Protein AF-0000000085904210 (afdb_homodimer)

Sequence (216 aa):
MKVQESILDKFEINSEPYRQRFRSHSLRENESAKELQVRLKDLYEKWMNPRHRTKEEVGDQIILEQFLKLLNPETRMWVKQNNPTSSKQAAEMAENFMAARRSVSTPCMKVQESILDKFEINSEPYRQRFRSHSLRENESAKELQVRLKDLYEKWMNPRHRTKEEVGDQIILEQFLKLLNPETRMWVKQNNPTSSKQAAEMAENFMAARRSVSTPC

Organism: NCBI:txid630221

Nearest PDB structures (foldseek):
  3lhr-assembly1_A  TM=8.964E-01  e=3.824E-04  Homo sapiens
  2fi2-assembly1_B  TM=7.188E-01  e=1.239E-04  Homo sapiens
  4bhx-assembly1_A  TM=8.815E-01  e=1.054E-03  Homo sapiens
  2fi2-assembly1_A  TM=6.912E-01  e=5.672E-04  Homo sapiens
  4e6s-assembly1_A-2  TM=9.089E-01  e=3.852E-03  Mus musculus

Secondary structure (DSSP, 8-state):
--SHHHHHHH-----HHHHHHHS---PPTT--HHHHHHHHHHHHHHHH-GGGS-HHHHHHHHHHHHHHHHS-HHHHHHHHHT--SSHHHHHHHHHHHHHHHHHHSS--/--SHHHHHHH-----HHHHHHHS---PPTT--HHHHHHHHHHHHHHHH-GGGS-HHHHHHHHHHHHHHHHS-HHHHHHHHHT--SSHHHHHHHHHHHHHHHHHHSS--

Structure (mmCIF, N/CA/C/O backbone):
data_AF-0000000085904210-model_v1
#
loop_
_entity.id
_entity.type
_entity.pdbx_description
1 polymer 'SCAN box domain-containing protein'
#
loop_
_atom_site.group_PDB
_atom_site.id
_atom_site.type_symbol
_atom_site.label_atom_id
_atom_site.label_alt_id
_atom_site.label_comp_id
_atom_site.label_asym_id
_atom_site.label_entity_id
_atom_site.label_seq_id
_atom_site.pdbx_PDB_ins_code
_atom_site.Cartn_x
_atom_site.Cartn_y
_atom_site.Cartn_z
_atom_site.occupancy
_atom_site.B_iso_or_equiv
_atom_site.auth_seq_id
_atom_site.auth_comp_id
_atom_site.auth_asym_id
_atom_site.auth_atom_id
_atom_site.pdbx_PDB_model_num
ATOM 1 N N . MET A 1 1 ? -30.984 -6.008 -18.078 1 26.88 1 MET A N 1
ATOM 2 C CA . MET A 1 1 ? -30.297 -5.211 -17.062 1 26.88 1 MET A CA 1
ATOM 3 C C . MET A 1 1 ? -28.797 -5.496 -17.078 1 26.88 1 MET A C 1
ATOM 5 O O . MET A 1 1 ? -28.078 -5.066 -16.172 1 26.88 1 MET A O 1
ATOM 9 N N . LYS A 1 2 ? -28.359 -6.613 -17.734 1 32.22 2 LYS A N 1
ATOM 10 C CA . LYS A 1 2 ? -27.141 -7.398 -17.891 1 32.22 2 LYS A CA 1
ATOM 11 C C . LYS A 1 2 ? -26.047 -6.586 -18.578 1 32.22 2 LYS A C 1
ATOM 13 O O . LYS A 1 2 ? -24.891 -7 -18.625 1 32.22 2 LYS A O 1
ATOM 18 N N . VAL A 1 3 ? -26.391 -5.73 -19.547 1 37.97 3 VAL A N 1
ATOM 19 C CA . VAL A 1 3 ? -25.531 -5.129 -20.562 1 37.97 3 VAL A CA 1
ATOM 20 C C . VAL A 1 3 ? -24.688 -4.027 -19.938 1 37.97 3 VAL A C 1
ATOM 22 O O . VAL A 1 3 ? -23.578 -3.734 -20.422 1 37.97 3 VAL A O 1
ATOM 25 N N . GLN A 1 4 ? -25.312 -3.221 -19.062 1 36.62 4 GLN A N 1
ATOM 26 C CA . GLN A 1 4 ? -24.703 -1.988 -18.562 1 36.62 4 GLN A CA 1
ATOM 27 C C . GLN A 1 4 ? -23.438 -2.281 -17.766 1 36.62 4 GLN A C 1
ATOM 29 O O . GLN A 1 4 ? -22.75 -1.357 -17.312 1 36.62 4 GLN A O 1
ATOM 34 N N . GLU A 1 5 ? -23.375 -3.572 -17.281 1 40.28 5 GLU A N 1
ATOM 35 C CA . GLU A 1 5 ? -22.203 -3.893 -16.484 1 40.28 5 GLU A CA 1
ATOM 36 C C . GLU A 1 5 ? -20.938 -3.91 -17.344 1 40.28 5 GLU A C 1
ATOM 38 O O . GLU A 1 5 ? -19.828 -3.979 -16.828 1 40.28 5 GLU A O 1
ATOM 43 N N . SER A 1 6 ? -21.109 -4.145 -18.625 1 38.81 6 SER A N 1
ATOM 44 C CA . SER A 1 6 ? -20.031 -4.5 -19.547 1 38.81 6 SER A CA 1
ATOM 45 C C . SER A 1 6 ? -19.141 -3.301 -19.844 1 38.81 6 SER A C 1
ATOM 47 O O . SER A 1 6 ? -17.938 -3.459 -20.094 1 38.81 6 SER A O 1
ATOM 49 N N . ILE A 1 7 ? -19.812 -2.105 -20.203 1 41.03 7 ILE A N 1
ATOM 50 C CA . ILE A 1 7 ? -19.078 -0.94 -20.672 1 41.03 7 ILE A CA 1
ATOM 51 C C . ILE A 1 7 ? -18.25 -0.349 -19.531 1 41.03 7 ILE A C 1
ATOM 53 O O . ILE A 1 7 ? -17.125 0.113 -19.734 1 41.03 7 ILE A O 1
ATOM 57 N N . LEU A 1 8 ? -18.891 -0.17 -18.438 1 41.5 8 LEU A N 1
ATOM 58 C CA . LEU A 1 8 ? -18.219 0.343 -17.266 1 41.5 8 LEU A CA 1
ATOM 59 C C . LEU A 1 8 ? -17 -0.514 -16.922 1 41.5 8 LEU A C 1
ATOM 61 O O . LEU A 1 8 ? -16.156 -0.117 -16.094 1 41.5 8 LEU A O 1
ATOM 65 N N . ASP A 1 9 ? -16.984 -1.704 -17.344 1 41.75 9 ASP A N 1
ATOM 66 C CA . ASP A 1 9 ? -15.953 -2.711 -17.094 1 41.75 9 ASP A CA 1
ATOM 67 C C . ASP A 1 9 ? -14.602 -2.27 -17.641 1 41.75 9 ASP A C 1
ATOM 69 O O . ASP A 1 9 ? -13.562 -2.518 -17.031 1 41.75 9 ASP A O 1
ATOM 73 N N . LYS A 1 10 ? -14.508 -1.986 -19.047 1 43.12 10 LYS A N 1
ATOM 74 C CA . LYS A 1 10 ? -13.281 -1.813 -19.828 1 43.12 10 LYS A CA 1
ATOM 75 C C . LYS A 1 10 ? -12.742 -0.393 -19.688 1 43.12 10 LYS A C 1
ATOM 77 O O . LYS A 1 10 ? -11.695 -0.063 -20.25 1 43.12 10 LYS A O 1
ATOM 82 N N . PHE A 1 11 ? -13.625 0.618 -19.609 1 44.75 11 PHE A N 1
ATOM 83 C CA . PHE A 1 11 ? -12.93 1.889 -19.453 1 44.75 11 PHE A CA 1
ATOM 84 C C . PHE A 1 11 ? -12.039 1.865 -18.219 1 44.75 11 PHE A C 1
ATOM 86 O O . PHE A 1 11 ? -12.375 2.459 -17.188 1 44.75 11 PHE A O 1
ATOM 93 N N . GLU A 1 12 ? -11.617 0.808 -17.859 1 48.28 12 GLU A N 1
ATOM 94 C CA . GLU A 1 12 ? -10.578 0.672 -16.844 1 48.28 12 GLU A CA 1
ATOM 95 C C . GLU A 1 12 ? -9.562 1.806 -16.938 1 48.28 12 GLU A C 1
ATOM 97 O O . GLU A 1 12 ? -8.648 1.763 -17.781 1 48.28 12 GLU A O 1
ATOM 102 N N . ILE A 1 13 ? -10.086 3.059 -16.922 1 53 13 ILE A N 1
ATOM 103 C CA . ILE A 1 13 ? -9.102 4.125 -16.781 1 53 13 ILE A CA 1
ATOM 104 C C . ILE A 1 13 ? -7.816 3.562 -16.172 1 53 13 ILE A C 1
ATOM 106 O O . ILE A 1 13 ? -7.855 2.871 -15.148 1 53 13 ILE A O 1
ATOM 110 N N . ASN A 1 14 ? -6.863 3.43 -17.031 1 65.31 14 ASN A N 1
ATOM 111 C CA . ASN A 1 14 ? -5.543 2.957 -16.625 1 65.31 14 ASN A CA 1
ATOM 112 C C . ASN A 1 14 ? -5.109 3.578 -15.305 1 65.31 14 ASN A C 1
ATOM 114 O O . ASN A 1 14 ? -4.836 4.777 -15.234 1 65.31 14 ASN A O 1
ATOM 118 N N . SER A 1 15 ? -5.609 3.078 -14.281 1 85.38 15 SER A N 1
ATOM 119 C CA . SER A 1 15 ? -5.316 3.506 -12.922 1 85.38 15 SER A CA 1
ATOM 120 C C . SER A 1 15 ? -3.818 3.449 -12.633 1 85.38 15 SER A C 1
ATOM 122 O O . SER A 1 15 ? -3.348 4.027 -11.648 1 85.38 15 SER A O 1
ATOM 124 N N . GLU A 1 16 ? -3.094 2.996 -13.672 1 86.88 16 GLU A N 1
ATOM 125 C CA . GLU A 1 16 ? -1.68 2.736 -13.422 1 86.88 16 GLU A CA 1
ATOM 126 C C . GLU A 1 16 ? -0.902 4.039 -13.25 1 86.88 16 GLU A C 1
ATOM 128 O O . GLU A 1 16 ? -0.07 4.156 -12.352 1 86.88 16 GLU A O 1
ATOM 133 N N . PRO A 1 17 ? -1.18 5.035 -14.039 1 91.06 17 PRO A N 1
ATOM 134 C CA . PRO A 1 17 ? -0.46 6.293 -13.812 1 91.06 17 PRO A CA 1
ATOM 135 C C . PRO A 1 17 ? -0.735 6.895 -12.438 1 91.06 17 PRO A C 1
ATOM 137 O O . PRO A 1 17 ? 0.161 7.484 -11.828 1 91.06 17 PRO A O 1
ATOM 140 N N . TYR A 1 18 ? -1.929 6.762 -11.977 1 92.88 18 TYR A N 1
ATOM 141 C CA . TYR A 1 18 ? -2.268 7.277 -10.656 1 92.88 18 TYR A CA 1
ATOM 142 C C . TYR A 1 18 ? -1.601 6.453 -9.562 1 92.88 18 TYR A C 1
ATOM 144 O O . TYR A 1 18 ? -1.115 7 -8.57 1 92.88 18 TYR A O 1
ATOM 152 N N . ARG A 1 19 ? -1.587 5.18 -9.781 1 93.81 19 ARG A N 1
ATOM 153 C CA . ARG A 1 19 ? -0.89 4.309 -8.836 1 93.81 19 ARG A CA 1
ATOM 154 C C . ARG A 1 19 ? 0.586 4.68 -8.742 1 93.81 19 ARG A C 1
ATOM 156 O O . ARG A 1 19 ? 1.131 4.797 -7.641 1 93.81 19 ARG A O 1
ATOM 163 N N . GLN A 1 20 ? 1.21 4.875 -9.875 1 92.38 20 GLN A N 1
ATOM 164 C CA . GLN A 1 20 ? 2.627 5.223 -9.914 1 92.38 20 GLN A CA 1
ATOM 165 C C . GLN A 1 20 ? 2.887 6.551 -9.219 1 92.38 20 GLN A C 1
ATOM 167 O O . GLN A 1 20 ? 3.867 6.691 -8.484 1 92.38 20 GLN A O 1
ATOM 172 N N . ARG A 1 21 ? 2.033 7.465 -9.477 1 93.31 21 ARG A N 1
ATOM 173 C CA . ARG A 1 21 ? 2.172 8.766 -8.82 1 93.31 21 ARG A CA 1
ATOM 174 C C . ARG A 1 21 ? 1.938 8.656 -7.32 1 93.31 21 ARG A C 1
ATOM 176 O O . ARG A 1 21 ? 2.6 9.336 -6.535 1 93.31 21 ARG A O 1
ATOM 183 N N . PHE A 1 22 ? 1.034 7.844 -6.957 1 95.69 22 PHE A N 1
ATOM 184 C CA . PHE A 1 22 ? 0.735 7.633 -5.547 1 95.69 22 PHE A CA 1
ATOM 185 C C . PHE A 1 22 ? 1.928 7.016 -4.824 1 95.69 22 PHE A C 1
ATOM 187 O O . PHE A 1 22 ? 2.236 7.387 -3.691 1 95.69 22 PHE A O 1
ATOM 194 N N . ARG A 1 23 ? 2.541 6.141 -5.492 1 94.88 23 ARG A N 1
ATOM 195 C CA . ARG A 1 23 ? 3.648 5.422 -4.871 1 94.88 23 ARG A CA 1
ATOM 196 C C . ARG A 1 23 ? 4.973 6.129 -5.129 1 94.88 23 ARG A C 1
ATOM 198 O O . ARG A 1 23 ? 6.023 5.684 -4.664 1 94.88 23 ARG A O 1
ATOM 205 N N . SER A 1 24 ? 4.875 7.172 -5.789 1 90.19 24 SER A N 1
ATOM 206 C CA . SER A 1 24 ? 6.105 7.902 -6.078 1 90.19 24 SER A CA 1
ATOM 207 C C . SER A 1 24 ? 6.695 8.516 -4.809 1 90.19 24 SER A C 1
ATOM 209 O O . SER A 1 24 ? 5.977 8.75 -3.836 1 90.19 24 SER A O 1
ATOM 211 N N . HIS A 1 25 ? 7.906 8.68 -4.773 1 83.94 25 HIS A N 1
ATOM 212 C CA . HIS A 1 25 ? 8.609 9.242 -3.621 1 83.94 25 HIS A CA 1
ATOM 213 C C . HIS A 1 25 ? 8.891 10.727 -3.82 1 83.94 25 HIS A C 1
ATOM 215 O O . HIS A 1 25 ? 9.82 11.273 -3.217 1 83.94 25 HIS A O 1
ATOM 221 N N . SER A 1 26 ? 8.102 11.367 -4.523 1 82.94 26 SER A N 1
ATOM 222 C CA . SER A 1 26 ? 8.422 12.758 -4.828 1 82.94 26 SER A CA 1
ATOM 223 C C . SER A 1 26 ? 7.508 13.719 -4.082 1 82.94 26 SER A C 1
ATOM 225 O O . SER A 1 26 ? 6.293 13.516 -4.031 1 82.94 26 SER A O 1
ATOM 227 N N . LEU A 1 27 ? 8.109 14.617 -3.451 1 85.5 27 LEU A N 1
ATOM 228 C CA . LEU A 1 27 ? 7.398 15.758 -2.875 1 85.5 27 LEU A CA 1
ATOM 229 C C . LEU A 1 27 ? 7.434 16.953 -3.82 1 85.5 27 LEU A C 1
ATOM 231 O O . LEU A 1 27 ? 8.398 17.141 -4.566 1 85.5 27 LEU A O 1
ATOM 235 N N . ARG A 1 28 ? 6.316 17.625 -3.799 1 85.12 28 ARG A N 1
ATOM 236 C CA . ARG A 1 28 ? 6.316 18.859 -4.566 1 85.12 28 ARG A CA 1
ATOM 237 C C . ARG A 1 28 ? 7.059 19.969 -3.818 1 85.12 28 ARG A C 1
ATOM 239 O O . ARG A 1 28 ? 7.16 19.938 -2.59 1 85.12 28 ARG A O 1
ATOM 246 N N . GLU A 1 29 ? 7.594 20.922 -4.676 1 85 29 GLU A N 1
ATOM 247 C CA . GLU A 1 29 ? 8.273 22.062 -4.066 1 85 29 GLU A CA 1
ATOM 248 C C . GLU A 1 29 ? 7.328 22.844 -3.158 1 85 29 GLU A C 1
ATOM 250 O O . GLU A 1 29 ? 6.195 23.141 -3.539 1 85 29 GLU A O 1
ATOM 255 N N . ASN A 1 30 ? 7.738 23.031 -1.943 1 87.75 30 ASN A N 1
ATOM 256 C CA . ASN A 1 30 ? 7.027 23.812 -0.937 1 87.75 30 ASN A CA 1
ATOM 257 C C . ASN A 1 30 ? 5.699 23.156 -0.562 1 87.75 30 ASN A C 1
ATOM 259 O O . ASN A 1 30 ? 4.777 23.844 -0.103 1 87.75 30 ASN A O 1
ATOM 263 N N . GLU A 1 31 ? 5.559 22.031 -0.857 1 92.44 31 GLU A N 1
ATOM 264 C CA . GLU A 1 31 ? 4.332 21.328 -0.495 1 92.44 31 GLU A CA 1
ATOM 265 C C . GLU A 1 31 ? 4.262 21.078 1.009 1 92.44 31 GLU A C 1
ATOM 267 O O . GLU A 1 31 ? 5.191 20.531 1.599 1 92.44 31 GLU A O 1
ATOM 272 N N . SER A 1 32 ? 3.197 21.594 1.582 1 93.88 32 SER A N 1
ATOM 273 C CA . SER A 1 32 ? 3.006 21.344 3.008 1 93.88 32 SER A CA 1
ATOM 274 C C . SER A 1 32 ? 2.562 19.906 3.266 1 93.88 32 SER A C 1
ATOM 276 O O . SER A 1 32 ? 2.129 19.219 2.346 1 93.88 32 SER A O 1
ATOM 278 N N . ALA A 1 33 ? 2.668 19.5 4.434 1 95.44 33 ALA A N 1
ATOM 279 C CA . ALA A 1 33 ? 2.268 18.156 4.809 1 95.44 33 ALA A CA 1
ATOM 280 C C . ALA A 1 33 ? 0.776 17.938 4.566 1 95.44 33 ALA A C 1
ATOM 282 O O . ALA A 1 33 ? 0.362 16.859 4.129 1 95.44 33 ALA A O 1
ATOM 283 N N . LYS A 1 34 ? -0.03 18.891 4.812 1 96.69 34 LYS A N 1
ATOM 284 C CA . LYS A 1 34 ? -1.469 18.797 4.582 1 96.69 34 LYS A CA 1
ATOM 285 C C . LYS A 1 34 ? -1.783 18.672 3.094 1 96.69 34 LYS A C 1
ATOM 287 O O . LYS A 1 34 ? -2.654 17.906 2.695 1 96.69 34 LYS A O 1
ATOM 292 N N . GLU A 1 35 ? -1.111 19.453 2.324 1 96.44 35 GLU A N 1
ATOM 293 C CA . GLU A 1 35 ? -1.29 19.375 0.877 1 96.44 35 GLU A CA 1
ATOM 294 C C . GLU A 1 35 ? -0.883 18.016 0.335 1 96.44 35 GLU A C 1
ATOM 296 O O . GLU A 1 35 ? -1.539 17.469 -0.558 1 96.44 35 GLU A O 1
ATOM 301 N N . LEU A 1 36 ? 0.257 17.578 0.834 1 96.62 36 LEU A N 1
ATOM 302 C CA . LEU A 1 36 ? 0.719 16.25 0.453 1 96.62 36 LEU A CA 1
ATOM 303 C C . LEU A 1 36 ? -0.342 15.195 0.759 1 96.62 36 LEU A C 1
ATOM 305 O O . LEU A 1 36 ? -0.64 14.344 -0.083 1 96.62 36 LEU A O 1
ATOM 309 N N . GLN A 1 37 ? -0.882 15.289 1.919 1 98 37 GLN A N 1
ATOM 310 C CA . GLN A 1 37 ? -1.905 14.336 2.34 1 98 37 GLN A CA 1
ATOM 311 C C . GLN A 1 37 ? -3.127 14.398 1.429 1 98 37 GLN A C 1
ATOM 313 O O . GLN A 1 37 ? -3.682 13.367 1.048 1 98 37 GLN A O 1
ATOM 318 N N . VAL A 1 38 ? -3.582 15.531 1.073 1 97.19 38 VAL A N 1
ATOM 319 C CA . VAL A 1 38 ? -4.727 15.727 0.189 1 97.19 38 VAL A CA 1
ATOM 320 C C . VAL A 1 38 ? -4.41 15.164 -1.196 1 97.19 38 VAL A C 1
ATOM 322 O O . VAL A 1 38 ? -5.25 14.508 -1.816 1 97.19 38 VAL A O 1
ATOM 325 N N . ARG A 1 39 ? -3.215 15.453 -1.654 1 96.81 39 ARG A N 1
ATOM 326 C CA . ARG A 1 39 ? -2.787 14.945 -2.955 1 96.81 39 ARG A CA 1
ATOM 327 C C . ARG A 1 39 ? -2.777 13.422 -2.973 1 96.81 39 ARG A C 1
ATOM 329 O O . ARG A 1 39 ? -3.254 12.805 -3.928 1 96.81 39 ARG A O 1
ATOM 336 N N . LEU A 1 40 ? -2.273 12.867 -1.929 1 97.19 40 LEU A N 1
ATOM 337 C CA . LEU A 1 40 ? -2.225 11.414 -1.843 1 97.19 40 LEU A CA 1
ATOM 338 C C . LEU A 1 40 ? -3.631 10.828 -1.79 1 97.19 40 LEU A C 1
ATOM 340 O O . LEU A 1 40 ? -3.891 9.773 -2.377 1 97.19 40 LEU A O 1
ATOM 344 N N . LYS A 1 41 ? -4.5 11.477 -1.117 1 97.44 41 LYS A N 1
ATOM 345 C CA . LYS A 1 41 ? -5.887 11.031 -1.057 1 97.44 41 LYS A CA 1
ATOM 346 C C . LYS A 1 41 ? -6.535 11.055 -2.439 1 97.44 41 LYS A C 1
ATOM 348 O O . LYS A 1 41 ? -7.238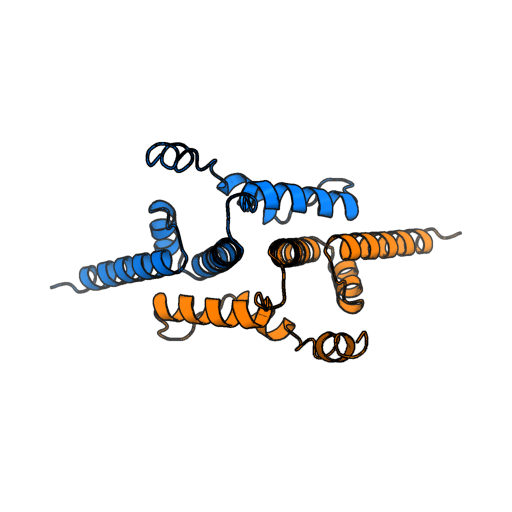 10.117 -2.818 1 97.44 41 LYS A O 1
ATOM 353 N N . ASP A 1 42 ? -6.305 12.117 -3.105 1 96.25 42 ASP A N 1
ATOM 354 C CA . ASP A 1 42 ? -6.832 12.25 -4.457 1 96.25 42 ASP A CA 1
ATOM 355 C C . ASP A 1 42 ? -6.281 11.156 -5.371 1 96.25 42 ASP A C 1
ATOM 357 O O . ASP A 1 42 ? -7.031 10.547 -6.141 1 96.25 42 ASP A O 1
ATOM 361 N N . LEU A 1 43 ? -5.008 10.969 -5.316 1 94.94 43 LEU A N 1
ATOM 362 C CA . LEU A 1 43 ? -4.363 9.93 -6.113 1 94.94 43 LEU A CA 1
ATOM 363 C C . LEU A 1 43 ? -4.902 8.555 -5.75 1 94.94 43 LEU A C 1
ATOM 365 O O . LEU A 1 43 ? -5.16 7.73 -6.629 1 94.94 43 LEU A O 1
ATOM 369 N N . TYR A 1 44 ? -5.047 8.344 -4.52 1 96.38 44 TYR A N 1
ATOM 370 C CA . TYR A 1 44 ? -5.609 7.082 -4.051 1 96.38 44 TYR A CA 1
ATOM 371 C C . TYR A 1 44 ? -7.004 6.859 -4.625 1 96.38 44 TYR A C 1
ATOM 373 O O . TYR A 1 44 ? -7.332 5.754 -5.062 1 96.38 44 TYR A O 1
ATOM 381 N N . GLU A 1 45 ? -7.805 7.789 -4.574 1 95.62 45 GLU A N 1
ATOM 382 C CA . GLU A 1 45 ? -9.172 7.684 -5.082 1 95.62 45 GLU A CA 1
ATOM 383 C C . GLU A 1 45 ? -9.188 7.324 -6.562 1 95.62 45 GLU A C 1
ATOM 385 O O . GLU A 1 45 ? -9.992 6.496 -6.996 1 95.62 45 GLU A O 1
ATOM 390 N N . LYS A 1 46 ? -8.367 7.945 -7.27 1 93.44 46 LYS A N 1
ATOM 391 C CA . LYS A 1 46 ? -8.297 7.699 -8.711 1 93.44 46 LYS A CA 1
ATOM 392 C C . LYS A 1 46 ? -7.672 6.34 -9.008 1 93.44 46 LYS A C 1
ATOM 394 O O . LYS A 1 46 ? -8.062 5.664 -9.961 1 93.44 46 LYS A O 1
ATOM 399 N N . TRP A 1 47 ? -6.707 5.992 -8.195 1 93.25 47 TRP A N 1
ATOM 400 C CA . TRP A 1 47 ? -6.023 4.711 -8.359 1 93.25 47 TRP A CA 1
ATOM 401 C C . TRP A 1 47 ? -6.938 3.555 -7.965 1 93.25 47 TRP A C 1
ATOM 403 O O . TRP A 1 47 ? -7.16 2.639 -8.758 1 93.25 47 TRP A O 1
ATOM 413 N N . MET A 1 48 ? -7.469 3.621 -6.793 1 92.62 48 MET A N 1
ATOM 414 C CA . MET A 1 48 ? -8.219 2.514 -6.207 1 92.62 48 MET A CA 1
ATOM 415 C C . MET A 1 48 ? -9.68 2.564 -6.621 1 92.62 48 MET A C 1
ATOM 417 O O . MET A 1 48 ? -10.375 1.546 -6.594 1 92.62 48 MET A O 1
ATOM 421 N N . ASN A 1 49 ? -10.18 3.711 -6.918 1 90.5 49 ASN A N 1
ATOM 422 C CA . ASN A 1 49 ? -11.586 3.898 -7.234 1 90.5 49 ASN A CA 1
ATOM 423 C C . ASN A 1 49 ? -12.492 3.158 -6.25 1 90.5 49 ASN A C 1
ATOM 425 O O . ASN A 1 49 ? -13.312 2.338 -6.652 1 90.5 49 ASN A O 1
ATOM 429 N N . PRO A 1 50 ? -12.453 3.557 -5.008 1 90.75 50 PRO A N 1
ATOM 430 C CA . PRO A 1 50 ? -13.164 2.811 -3.971 1 90.75 50 PRO A CA 1
ATOM 431 C C . PRO A 1 50 ? -14.688 2.891 -4.129 1 90.75 50 PRO A C 1
ATOM 433 O O . PRO A 1 50 ? -15.406 2.016 -3.645 1 90.75 50 PRO A O 1
ATOM 436 N N . ARG A 1 51 ? -15.18 3.855 -4.777 1 89.25 51 ARG A N 1
ATOM 437 C CA . ARG A 1 51 ? -16.625 4.004 -4.98 1 89.25 51 ARG A CA 1
ATOM 438 C C . ARG A 1 51 ? -17.188 2.82 -5.754 1 89.25 51 ARG A C 1
ATOM 440 O O . ARG A 1 51 ? -18.359 2.475 -5.598 1 89.25 51 ARG A O 1
ATOM 447 N N . HIS A 1 52 ? -16.406 2.141 -6.508 1 89.69 52 HIS A N 1
ATOM 448 C CA . HIS A 1 52 ? -16.875 1.059 -7.367 1 89.69 52 HIS A CA 1
ATOM 449 C C . HIS A 1 52 ? -16.297 -0.281 -6.934 1 89.69 52 HIS A C 1
ATOM 451 O O . HIS A 1 52 ? -16.359 -1.262 -7.676 1 89.69 52 HIS A O 1
ATOM 457 N N . ARG A 1 53 ? -15.734 -0.249 -5.723 1 89.88 53 ARG A N 1
ATOM 458 C CA . ARG A 1 53 ? -15.125 -1.471 -5.203 1 89.88 53 ARG A CA 1
ATOM 459 C C . ARG A 1 53 ? -15.602 -1.756 -3.781 1 89.88 53 ARG A C 1
ATOM 461 O O . ARG A 1 53 ? -15.953 -0.834 -3.043 1 89.88 53 ARG A O 1
ATOM 468 N N . THR A 1 54 ? -15.633 -3.045 -3.533 1 92.19 54 THR A N 1
ATOM 469 C CA . THR A 1 54 ? -15.914 -3.43 -2.156 1 92.19 54 THR A CA 1
ATOM 470 C C . THR A 1 54 ? -14.656 -3.35 -1.297 1 92.19 54 THR A C 1
ATOM 472 O O . THR A 1 54 ? -13.555 -3.18 -1.818 1 92.19 54 THR A O 1
ATOM 475 N N . LYS A 1 55 ? -14.859 -3.414 -0.051 1 94.75 55 LYS A N 1
ATOM 476 C CA . LYS A 1 55 ? -13.727 -3.389 0.873 1 94.75 55 LYS A CA 1
ATOM 477 C C . LYS A 1 55 ? -12.75 -4.516 0.573 1 94.75 55 LYS A C 1
ATOM 479 O O . LYS A 1 55 ? -11.531 -4.316 0.606 1 94.75 55 LYS A O 1
ATOM 484 N N . GLU A 1 56 ? -13.328 -5.668 0.239 1 94.38 56 GLU A N 1
ATOM 485 C CA . GLU A 1 56 ? -12.508 -6.836 -0.065 1 94.38 56 GLU A CA 1
ATOM 486 C C . GLU A 1 56 ? -11.688 -6.621 -1.334 1 94.38 56 GLU A C 1
ATOM 488 O O . GLU A 1 56 ? -10.523 -7.031 -1.407 1 94.38 56 GLU A O 1
ATOM 493 N N . GLU A 1 57 ? -12.281 -5.953 -2.227 1 93.31 57 GLU A N 1
ATOM 494 C CA . GLU A 1 57 ? -11.602 -5.684 -3.494 1 93.31 57 GLU A CA 1
ATOM 495 C C . GLU A 1 57 ? -10.469 -4.68 -3.314 1 93.31 57 GLU A C 1
ATOM 497 O O . GLU A 1 57 ? -9.43 -4.789 -3.967 1 93.31 57 GLU A O 1
ATOM 502 N N . VAL A 1 58 ? -10.688 -3.744 -2.494 1 94.56 58 VAL A N 1
ATOM 503 C CA . VAL A 1 58 ? -9.656 -2.766 -2.178 1 94.56 58 VAL A CA 1
ATOM 504 C C . VAL A 1 58 ? -8.461 -3.465 -1.533 1 94.56 58 VAL A C 1
ATOM 506 O O . VAL A 1 58 ? -7.312 -3.246 -1.935 1 94.56 58 VAL A O 1
ATOM 509 N N . GLY A 1 59 ? -8.766 -4.293 -0.584 1 96.38 59 GLY A N 1
ATOM 510 C CA . GLY A 1 59 ? -7.719 -5.074 0.06 1 96.38 59 GLY A CA 1
ATOM 511 C C . GLY A 1 59 ? -6.949 -5.953 -0.906 1 96.38 59 GLY A C 1
ATOM 512 O O . GLY A 1 59 ? -5.723 -6.051 -0.824 1 96.38 59 GLY A O 1
ATOM 513 N N . ASP A 1 60 ? -7.676 -6.531 -1.773 1 96.81 60 ASP A N 1
ATOM 514 C CA . ASP A 1 60 ? -7.051 -7.422 -2.748 1 96.81 60 ASP A CA 1
ATOM 515 C C . ASP A 1 60 ? -6.09 -6.652 -3.656 1 96.81 60 ASP A C 1
ATOM 517 O O . ASP A 1 60 ? -5.059 -7.184 -4.07 1 96.81 60 ASP A O 1
ATOM 521 N N . GLN A 1 61 ? -6.5 -5.426 -3.963 1 95.06 61 GLN A N 1
ATOM 522 C CA . GLN A 1 61 ? -5.617 -4.609 -4.789 1 95.06 61 GLN A CA 1
ATOM 523 C C . GLN A 1 61 ? -4.305 -4.324 -4.07 1 95.06 61 GLN A C 1
ATOM 525 O O . GLN A 1 61 ? -3.242 -4.277 -4.699 1 95.06 61 GLN A O 1
ATOM 530 N N . ILE A 1 62 ? -4.34 -4.172 -2.795 1 96.81 62 ILE A N 1
ATOM 531 C CA . ILE A 1 62 ? -3.154 -3.932 -1.978 1 96.81 62 ILE A CA 1
ATOM 532 C C . ILE A 1 62 ? -2.285 -5.188 -1.947 1 96.81 62 ILE A C 1
ATOM 534 O O . ILE A 1 62 ? -1.064 -5.109 -2.1 1 96.81 62 ILE A O 1
ATOM 538 N N . ILE A 1 63 ? -2.914 -6.273 -1.784 1 97.75 63 ILE A N 1
ATOM 539 C CA . ILE A 1 63 ? -2.221 -7.559 -1.787 1 97.75 63 ILE A CA 1
ATOM 540 C C . ILE A 1 63 ? -1.569 -7.793 -3.148 1 97.75 63 ILE A C 1
ATOM 542 O O . ILE A 1 63 ? -0.404 -8.188 -3.227 1 97.75 63 ILE A O 1
ATOM 546 N N . LEU A 1 64 ? -2.359 -7.492 -4.184 1 97.12 64 LEU A N 1
ATOM 547 C CA . LEU A 1 64 ? -1.874 -7.68 -5.543 1 97.12 64 LEU A CA 1
ATOM 548 C C . LEU A 1 64 ? -0.637 -6.824 -5.805 1 97.12 64 LEU A C 1
ATOM 550 O O . LEU A 1 64 ? 0.351 -7.309 -6.363 1 97.12 64 LEU A O 1
ATOM 554 N N . GLU A 1 65 ? -0.677 -5.605 -5.395 1 95.12 65 GLU A N 1
ATOM 555 C CA . GLU A 1 65 ? 0.462 -4.707 -5.559 1 95.12 65 GLU A CA 1
ATOM 556 C C . GLU A 1 65 ? 1.707 -5.266 -4.875 1 95.12 65 GLU A C 1
ATOM 558 O O . GLU A 1 65 ? 2.787 -5.293 -5.469 1 95.12 65 GLU A O 1
ATOM 563 N N . GLN A 1 66 ? 1.568 -5.719 -3.633 1 96.69 66 GLN A N 1
ATOM 564 C CA . GLN A 1 66 ? 2.693 -6.258 -2.875 1 96.69 66 GLN A CA 1
ATOM 565 C C . GLN A 1 66 ? 3.186 -7.57 -3.479 1 96.69 66 GLN A C 1
ATOM 567 O O . GLN A 1 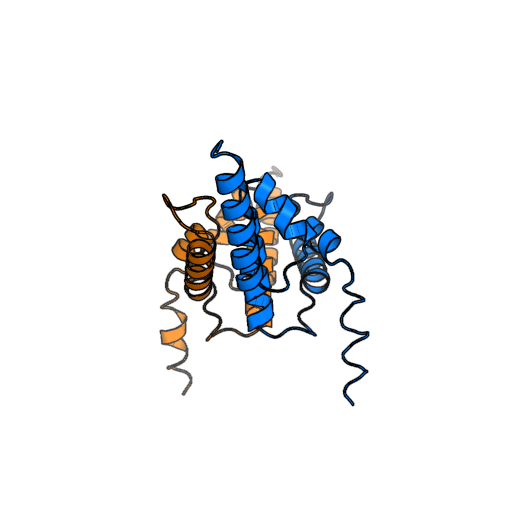66 ? 4.387 -7.84 -3.498 1 96.69 66 GLN A O 1
ATOM 572 N N . PHE A 1 67 ? 2.312 -8.398 -3.932 1 97.88 67 PHE A N 1
ATOM 573 C CA . PHE A 1 67 ? 2.643 -9.664 -4.578 1 97.88 67 PHE A CA 1
ATOM 574 C C . PHE A 1 67 ? 3.518 -9.438 -5.805 1 97.88 67 PHE A C 1
ATOM 576 O O . PHE A 1 67 ? 4.551 -10.086 -5.969 1 97.88 67 PHE A O 1
ATOM 583 N N . LEU A 1 68 ? 3.105 -8.477 -6.594 1 96.12 68 LEU A N 1
ATOM 584 C CA . LEU A 1 68 ? 3.828 -8.18 -7.824 1 96.12 68 LEU A CA 1
ATOM 585 C 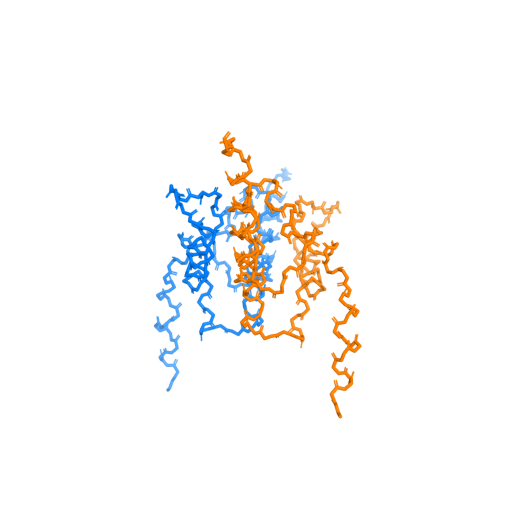C . LEU A 1 68 ? 5.238 -7.684 -7.523 1 96.12 68 LEU A C 1
ATOM 587 O O . LEU A 1 68 ? 6.18 -7.992 -8.258 1 96.12 68 LEU A O 1
ATOM 591 N N . LYS A 1 69 ? 5.375 -7.012 -6.465 1 94.62 69 LYS A N 1
ATOM 592 C CA . LYS A 1 69 ? 6.672 -6.465 -6.074 1 94.62 69 LYS A CA 1
ATOM 593 C C . LYS A 1 69 ? 7.641 -7.574 -5.688 1 94.62 69 LYS A C 1
ATOM 595 O O . LYS A 1 69 ? 8.859 -7.406 -5.789 1 94.62 69 LYS A O 1
ATOM 600 N N . LEU A 1 70 ? 7.09 -8.68 -5.266 1 95.5 70 LEU A N 1
ATOM 601 C CA . LEU A 1 70 ? 7.938 -9.742 -4.742 1 95.5 70 LEU A CA 1
ATOM 602 C C . LEU A 1 70 ? 8.328 -10.719 -5.848 1 95.5 70 LEU A C 1
ATOM 604 O O . LEU A 1 70 ? 9.227 -11.547 -5.66 1 95.5 70 LEU A O 1
ATOM 608 N N . LEU A 1 71 ? 7.762 -10.609 -6.934 1 94.44 71 LEU A N 1
ATOM 609 C CA . LEU A 1 71 ? 8.086 -11.477 -8.062 1 94.44 71 LEU A CA 1
ATOM 610 C C . LEU A 1 71 ? 9.375 -11.023 -8.734 1 94.44 71 LEU A C 1
ATOM 612 O O . LEU A 1 71 ? 9.727 -9.844 -8.695 1 94.44 71 LEU A O 1
ATOM 616 N N . ASN A 1 72 ? 10.062 -12.008 -9.32 1 92.5 72 ASN A N 1
ATOM 617 C CA . ASN A 1 72 ? 11.219 -11.633 -10.133 1 92.5 72 ASN A CA 1
ATOM 618 C C . ASN A 1 72 ? 10.812 -10.781 -11.328 1 92.5 72 ASN A C 1
ATOM 620 O O . ASN A 1 72 ? 9.656 -10.828 -11.766 1 92.5 72 ASN A O 1
ATOM 624 N N . PRO A 1 73 ? 11.656 -10 -11.828 1 94.56 73 PRO A N 1
ATOM 625 C CA . PRO A 1 73 ? 11.32 -9.008 -12.852 1 94.56 73 PRO A CA 1
ATOM 626 C C . PRO A 1 73 ? 10.672 -9.641 -14.086 1 94.56 73 PRO A C 1
ATOM 628 O O . PRO A 1 73 ? 9.727 -9.086 -14.641 1 94.56 73 PRO A O 1
ATOM 631 N N . GLU A 1 74 ? 11.156 -10.766 -14.5 1 93.81 74 GLU A N 1
ATOM 632 C CA . GLU A 1 74 ? 10.602 -11.414 -15.688 1 93.81 74 GLU A CA 1
ATOM 633 C C . GLU A 1 74 ? 9.156 -11.852 -15.453 1 93.81 74 GLU A C 1
ATOM 635 O O . GLU A 1 74 ? 8.273 -11.555 -16.266 1 93.81 74 GLU A O 1
ATOM 640 N N . THR A 1 75 ? 8.977 -12.586 -14.383 1 94.81 75 THR A N 1
ATOM 641 C CA . THR A 1 75 ? 7.641 -13.055 -14.023 1 94.81 75 THR A CA 1
ATOM 642 C C . THR A 1 75 ? 6.699 -11.883 -13.773 1 94.81 75 THR A C 1
ATOM 644 O O . THR A 1 75 ? 5.547 -11.906 -14.211 1 94.81 75 THR A O 1
ATOM 647 N N . ARG A 1 76 ? 7.18 -10.906 -13.141 1 95.56 76 ARG A N 1
ATOM 648 C CA . ARG A 1 76 ? 6.406 -9.703 -12.836 1 95.56 76 ARG A CA 1
ATOM 649 C C . ARG A 1 76 ? 5.906 -9.031 -14.109 1 95.56 76 ARG A C 1
ATOM 651 O O . ARG A 1 76 ? 4.734 -8.664 -14.203 1 95.56 76 ARG A O 1
ATOM 658 N N . MET A 1 77 ? 6.797 -8.859 -14.969 1 94.12 77 MET A N 1
ATOM 659 C CA . MET A 1 77 ? 6.438 -8.219 -16.234 1 94.12 77 MET A CA 1
ATOM 660 C C . MET A 1 77 ? 5.371 -9.023 -16.969 1 94.12 77 MET A C 1
ATOM 662 O O . MET A 1 77 ? 4.406 -8.453 -17.484 1 94.12 77 MET A O 1
ATOM 666 N N . TRP A 1 78 ? 5.516 -10.281 -17.062 1 94.69 78 TRP A N 1
ATOM 667 C CA . TRP A 1 78 ? 4.57 -11.164 -17.75 1 94.69 78 TRP A CA 1
ATOM 668 C C . TRP A 1 78 ? 3.193 -11.086 -17.109 1 94.69 78 TRP A C 1
ATOM 670 O O . TRP A 1 78 ? 2.178 -10.992 -17.797 1 94.69 78 TRP A O 1
ATOM 680 N N . VAL A 1 79 ? 3.18 -11.203 -15.852 1 96.06 79 VAL A N 1
ATOM 681 C CA . VAL A 1 79 ? 1.912 -11.172 -15.133 1 96.06 79 VAL A CA 1
ATOM 682 C C . VAL A 1 79 ? 1.218 -9.836 -15.352 1 96.06 79 VAL A C 1
ATOM 684 O O . VAL A 1 79 ? 0.011 -9.789 -15.602 1 96.06 79 VAL A O 1
ATOM 687 N N . LYS A 1 80 ? 1.951 -8.734 -15.258 1 93.38 80 LYS A N 1
ATOM 688 C CA . LYS A 1 80 ? 1.397 -7.402 -15.477 1 93.38 80 LYS A CA 1
ATOM 689 C C . LYS A 1 80 ? 0.803 -7.273 -16.875 1 93.38 80 LYS A C 1
ATOM 691 O O . LYS A 1 80 ? -0.266 -6.688 -17.047 1 93.38 80 LYS A O 1
ATOM 696 N N . GLN A 1 81 ? 1.452 -7.809 -17.781 1 92.19 81 GLN A N 1
ATOM 697 C CA . GLN A 1 81 ? 1.021 -7.738 -19.172 1 92.19 81 GLN A CA 1
ATOM 698 C C . GLN A 1 81 ? -0.3 -8.469 -19.375 1 92.19 81 GLN A C 1
ATOM 700 O O . GLN A 1 81 ? -1.064 -8.141 -20.281 1 92.19 81 GLN A O 1
ATOM 705 N N . ASN A 1 82 ? -0.606 -9.438 -18.562 1 91.5 82 ASN A N 1
ATOM 706 C CA . ASN A 1 82 ? -1.822 -10.227 -18.703 1 91.5 82 ASN A CA 1
ATOM 707 C C . ASN A 1 82 ? -2.941 -9.695 -17.812 1 91.5 82 ASN A C 1
ATOM 709 O O . ASN A 1 82 ? -4 -10.312 -17.703 1 91.5 82 ASN A O 1
ATOM 713 N N . ASN A 1 83 ? -2.748 -8.641 -17.109 1 89 83 ASN A N 1
ATOM 714 C CA . ASN A 1 83 ? -3.73 -7.824 -16.391 1 89 83 ASN A CA 1
ATOM 715 C C . ASN A 1 83 ? -4.586 -8.664 -15.453 1 89 83 ASN A C 1
ATOM 717 O O . ASN A 1 83 ? -5.812 -8.672 -15.57 1 89 83 ASN A O 1
ATOM 721 N N . PRO A 1 84 ? -3.998 -9.211 -14.406 1 93.44 84 PRO A N 1
ATOM 722 C CA . PRO A 1 84 ? -4.82 -9.961 -13.453 1 93.44 84 PRO A CA 1
ATOM 723 C C . PRO A 1 84 ? -5.848 -9.078 -12.742 1 93.44 84 PRO A C 1
ATOM 725 O O . PRO A 1 84 ? -5.562 -7.914 -12.438 1 93.44 84 PRO A O 1
ATOM 728 N N . THR A 1 85 ? -7 -9.656 -12.422 1 90.38 85 THR A N 1
ATOM 729 C CA . THR A 1 85 ? -8.07 -8.906 -11.766 1 90.38 85 THR A CA 1
ATOM 730 C C . THR A 1 85 ? -8.062 -9.172 -10.266 1 90.38 85 THR A C 1
ATOM 732 O O . THR A 1 85 ? -8.852 -8.586 -9.523 1 90.38 85 THR A O 1
ATOM 735 N N . SER A 1 86 ? -7.25 -10.047 -9.781 1 95 86 SER A N 1
ATOM 736 C CA . SER A 1 86 ? -7.141 -10.391 -8.367 1 95 86 SER A CA 1
ATOM 737 C C . SER A 1 86 ? -5.75 -10.914 -8.031 1 95 86 SER A C 1
ATOM 739 O O . SER A 1 86 ? -4.992 -11.305 -8.93 1 95 86 SER A O 1
ATOM 741 N N . SER A 1 87 ? -5.457 -10.906 -6.789 1 97.69 87 SER A N 1
ATOM 742 C CA . SER A 1 87 ? -4.168 -11.43 -6.352 1 97.69 87 SER A CA 1
ATOM 743 C C . SER A 1 87 ? -4.09 -12.945 -6.555 1 97.69 87 SER A C 1
ATOM 745 O O . SER A 1 87 ? -3.025 -13.477 -6.867 1 97.69 87 SER A O 1
ATOM 747 N N . LYS A 1 88 ? -5.195 -13.57 -6.395 1 98 88 LYS A N 1
ATOM 748 C CA . LYS A 1 88 ? -5.25 -15.016 -6.613 1 98 88 LYS A CA 1
ATOM 749 C C . LYS A 1 88 ? -4.973 -15.359 -8.078 1 98 88 LYS A C 1
ATOM 751 O O . LYS A 1 88 ? -4.199 -16.266 -8.367 1 98 88 LYS A O 1
ATOM 756 N N . GLN A 1 89 ? -5.59 -14.625 -8.898 1 97.75 89 GLN A N 1
ATOM 757 C CA . GLN A 1 89 ? -5.363 -14.844 -10.328 1 97.75 89 GLN A CA 1
ATOM 758 C C . GLN A 1 89 ? -3.914 -14.555 -10.703 1 97.75 89 GLN A C 1
ATOM 760 O O . GLN A 1 89 ? -3.316 -15.289 -11.492 1 97.75 89 GLN A O 1
ATOM 765 N N . ALA A 1 90 ? -3.379 -13.523 -10.18 1 97.88 90 ALA A N 1
ATOM 766 C CA . ALA A 1 90 ? -1.981 -13.18 -10.43 1 97.88 90 ALA A CA 1
ATOM 767 C C . ALA A 1 90 ? -1.054 -14.312 -10.008 1 97.88 90 ALA A C 1
ATOM 769 O O . ALA A 1 90 ? -0.1 -14.641 -10.719 1 97.88 90 ALA A O 1
ATOM 770 N N . ALA A 1 91 ? -1.377 -14.914 -8.891 1 98.06 91 ALA A N 1
ATOM 771 C CA . ALA A 1 91 ? -0.577 -16.016 -8.383 1 98.06 91 ALA A CA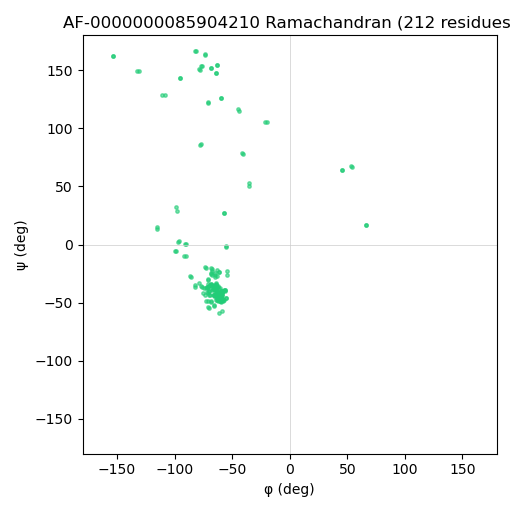 1
ATOM 772 C C . ALA A 1 91 ? -0.651 -17.219 -9.32 1 98.06 91 ALA A C 1
ATOM 774 O O . ALA A 1 91 ? 0.361 -17.875 -9.586 1 98.06 91 ALA A O 1
ATOM 775 N N . GLU A 1 92 ? -1.831 -17.484 -9.758 1 97.56 92 GLU A N 1
ATOM 776 C CA . GLU A 1 92 ? -2.01 -18.594 -10.695 1 97.56 92 GLU A CA 1
ATOM 777 C C . GLU A 1 92 ? -1.242 -18.344 -11.992 1 97.56 92 GLU A C 1
ATOM 779 O O . GLU A 1 92 ? -0.607 -19.266 -12.523 1 97.56 92 GLU A O 1
ATOM 784 N N . MET A 1 93 ? -1.331 -17.141 -12.453 1 97 93 MET A N 1
ATOM 785 C CA . MET A 1 93 ? -0.613 -16.75 -13.664 1 97 93 MET A CA 1
ATOM 786 C C . MET A 1 93 ? 0.894 -16.891 -13.477 1 97 93 MET A C 1
ATOM 788 O O . MET A 1 93 ? 1.589 -17.422 -14.352 1 97 93 MET A O 1
ATOM 792 N N . ALA A 1 94 ? 1.418 -16.469 -12.375 1 97 94 ALA A N 1
ATOM 793 C CA . ALA A 1 94 ? 2.844 -16.547 -12.07 1 97 94 ALA A CA 1
ATOM 794 C C . ALA A 1 94 ? 3.309 -18 -12.016 1 97 94 ALA A C 1
ATOM 796 O O . ALA A 1 94 ? 4.363 -18.344 -12.555 1 97 94 ALA A O 1
ATOM 797 N N . GLU A 1 95 ? 2.506 -18.812 -11.438 1 95.31 95 GLU A N 1
ATOM 798 C CA . GLU A 1 95 ? 2.848 -20.219 -11.336 1 95.31 95 GLU A CA 1
ATOM 799 C C . GLU A 1 95 ? 2.939 -20.875 -12.719 1 95.31 95 GLU A C 1
ATOM 801 O O . GLU A 1 95 ? 3.863 -21.641 -12.984 1 95.31 95 GLU A O 1
ATOM 806 N N . ASN A 1 96 ? 1.962 -20.609 -13.461 1 94.12 96 ASN A N 1
ATOM 807 C CA . ASN A 1 96 ? 1.94 -21.156 -14.812 1 94.12 96 ASN A CA 1
ATOM 808 C C . ASN A 1 96 ? 3.143 -20.688 -15.625 1 94.12 96 ASN A C 1
ATOM 810 O O . ASN A 1 96 ? 3.744 -21.469 -16.359 1 94.12 96 ASN A O 1
ATOM 814 N N . PHE A 1 97 ? 3.422 -19.469 -15.477 1 94.19 97 PHE A N 1
ATOM 815 C CA . PHE A 1 97 ? 4.562 -18.891 -16.188 1 94.19 97 PHE A CA 1
ATOM 816 C C . PHE A 1 97 ? 5.859 -19.562 -15.75 1 94.19 97 PHE A C 1
ATOM 818 O O . PHE A 1 97 ? 6.676 -19.953 -16.594 1 94.19 97 PHE A O 1
ATOM 825 N N . MET A 1 98 ? 6.031 -19.734 -14.461 1 91.12 98 MET A N 1
ATOM 826 C CA . MET A 1 98 ? 7.25 -20.312 -13.906 1 91.12 98 MET A CA 1
ATOM 827 C C . MET A 1 98 ? 7.367 -21.781 -14.266 1 91.12 98 MET A C 1
ATOM 829 O O . MET A 1 98 ? 8.469 -22.281 -14.523 1 91.12 98 MET A O 1
ATOM 833 N N . ALA A 1 99 ? 6.289 -22.438 -14.336 1 89.56 99 ALA A N 1
ATOM 834 C CA . ALA A 1 99 ? 6.273 -23.859 -14.695 1 89.56 99 ALA A CA 1
ATOM 835 C C . ALA A 1 99 ? 6.641 -24.047 -16.172 1 89.56 99 ALA A C 1
ATOM 837 O O . ALA A 1 99 ? 7.344 -24.984 -16.516 1 89.56 99 ALA A O 1
ATOM 838 N N . ALA A 1 100 ? 6.219 -23.141 -16.922 1 88 100 ALA A N 1
ATOM 839 C CA . ALA A 1 100 ? 6.492 -23.219 -18.359 1 88 100 ALA A CA 1
ATOM 840 C C . ALA A 1 100 ? 7.973 -22.984 -18.641 1 88 100 ALA A C 1
ATOM 842 O O . ALA A 1 100 ? 8.523 -23.547 -19.578 1 88 100 ALA A O 1
ATOM 843 N N . ARG A 1 101 ? 8.609 -22.25 -18.031 1 83.88 101 ARG A N 1
ATOM 844 C CA . ARG A 1 101 ? 10.023 -21.938 -18.234 1 83.88 101 ARG A CA 1
ATOM 845 C C . ARG A 1 101 ? 10.914 -23.062 -17.75 1 83.88 101 ARG A C 1
ATOM 847 O O . ARG A 1 101 ? 11.984 -23.312 -18.312 1 83.88 101 ARG A O 1
ATOM 854 N N . ARG A 1 102 ? 10.562 -23.672 -16.703 1 78.44 102 ARG A N 1
ATOM 855 C CA . ARG A 1 102 ? 11.328 -24.812 -16.203 1 78.44 102 ARG A CA 1
ATOM 856 C C . ARG A 1 102 ? 11.281 -25.969 -17.188 1 78.44 102 ARG A C 1
ATOM 858 O O . ARG A 1 102 ? 12.25 -26.719 -17.328 1 78.44 102 ARG A O 1
ATOM 865 N N . SER A 1 103 ? 10.188 -26.125 -17.812 1 74.19 103 SER A N 1
ATOM 866 C CA . SER A 1 103 ? 10.031 -27.219 -18.766 1 74.19 103 SER A CA 1
ATOM 867 C C . SER A 1 103 ? 10.859 -26.969 -20.016 1 74.19 103 SER A C 1
ATOM 869 O O . SER A 1 103 ? 11.32 -27.922 -20.656 1 74.19 103 SER A O 1
ATOM 871 N N . VAL A 1 104 ? 11.008 -25.75 -20.312 1 64.75 104 VAL A N 1
ATOM 872 C CA . VAL A 1 104 ? 11.773 -25.453 -21.516 1 64.75 104 VAL A CA 1
ATOM 873 C C . VAL A 1 104 ? 13.266 -25.625 -21.234 1 64.75 104 VAL A C 1
ATOM 875 O O . VAL A 1 104 ? 14.031 -26.016 -22.109 1 64.75 104 VAL A O 1
ATOM 878 N N . SER A 1 105 ? 13.711 -25.297 -20.078 1 59.88 105 SER A N 1
ATOM 879 C CA . SER A 1 105 ? 15.141 -25.422 -19.797 1 59.88 105 SER A CA 1
ATOM 880 C C . SER A 1 105 ? 15.539 -26.891 -19.656 1 59.88 105 SER A C 1
ATOM 882 O O . SER A 1 105 ? 16.719 -27.203 -19.422 1 59.88 105 SER A O 1
ATOM 884 N N . THR A 1 106 ? 14.719 -27.828 -19.406 1 53.69 106 THR A N 1
ATOM 885 C CA . THR A 1 106 ? 15.125 -29.234 -19.406 1 53.69 106 THR A CA 1
ATOM 886 C C . THR A 1 106 ? 15.258 -29.75 -20.828 1 53.69 106 THR A C 1
ATOM 888 O O . THR A 1 106 ? 14.266 -29.828 -21.562 1 53.69 106 THR A O 1
ATOM 891 N N . PRO A 1 107 ? 16.469 -29.531 -21.391 1 54 107 PRO A N 1
ATOM 892 C CA . PRO A 1 107 ? 16.688 -30.172 -22.688 1 54 107 PRO A CA 1
ATOM 893 C C . PRO A 1 107 ? 16.203 -31.625 -22.719 1 54 107 PRO A C 1
ATOM 895 O O . PRO A 1 107 ? 16.234 -32.312 -21.688 1 54 107 PRO A O 1
ATOM 898 N N . CYS A 1 108 ? 15.242 -31.859 -23.5 1 40.97 108 CYS A N 1
ATOM 899 C CA . CYS A 1 108 ? 15.047 -33.281 -23.797 1 40.97 108 CYS A CA 1
ATOM 900 C C . CYS A 1 108 ? 16.375 -33.969 -24.047 1 40.97 108 CYS A C 1
ATOM 902 O O . CYS A 1 108 ? 17.281 -33.406 -24.641 1 40.97 108 CYS A O 1
ATOM 904 N N . MET B 1 1 ? -23.266 1.681 28.047 1 25.16 1 MET B N 1
ATOM 905 C CA . MET B 1 1 ? -22.922 0.845 26.891 1 25.16 1 MET B CA 1
ATOM 906 C C . MET B 1 1 ? -21.609 1.307 26.266 1 25.16 1 MET B C 1
ATOM 908 O O . MET B 1 1 ? -21.266 0.903 25.156 1 25.16 1 MET B O 1
ATOM 912 N N . LYS B 1 2 ? -21.016 2.459 26.609 1 36.41 2 LYS B N 1
ATOM 913 C CA . LYS B 1 2 ? -19.859 3.238 26.203 1 36.41 2 LYS B CA 1
ATOM 914 C C . LYS B 1 2 ? -18.562 2.484 26.484 1 36.41 2 LYS B C 1
ATOM 916 O O . LYS B 1 2 ? -17.484 2.904 26.062 1 36.41 2 LYS B O 1
ATOM 921 N N . VAL B 1 3 ? -18.547 1.572 27.516 1 42.53 3 VAL B N 1
ATOM 922 C CA . VAL B 1 3 ? -17.359 1.004 28.141 1 42.53 3 VAL B CA 1
ATOM 923 C C . VAL B 1 3 ? -16.719 -0.016 27.203 1 42.53 3 VAL B C 1
ATOM 925 O O . VAL B 1 3 ? -15.5 -0.191 27.203 1 42.53 3 VAL B O 1
ATOM 928 N N . GLN B 1 4 ? -17.562 -0.87 26.578 1 37.44 4 GLN B N 1
ATOM 929 C CA . GLN B 1 4 ? -17.047 -2.016 25.844 1 37.44 4 GLN B CA 1
ATOM 930 C C . GLN B 1 4 ? -16.188 -1.564 24.656 1 37.44 4 GLN B C 1
ATOM 932 O O . GLN B 1 4 ? -15.516 -2.381 24.031 1 37.44 4 GLN B O 1
ATOM 937 N N . GLU B 1 5 ? -16.531 -0.342 24.188 1 40.44 5 GLU B N 1
ATOM 938 C CA . GLU B 1 5 ? -15.742 0.089 23.031 1 40.44 5 GLU B CA 1
ATOM 939 C C . GLU B 1 5 ? -14.289 0.361 23.422 1 40.44 5 GLU B C 1
ATOM 941 O O . GLU B 1 5 ? -13.438 0.595 22.562 1 40.44 5 GLU B O 1
ATOM 946 N N . SER B 1 6 ? -14.078 0.585 24.703 1 38.84 6 SER B N 1
ATOM 947 C CA . SER B 1 6 ? -12.805 1.094 25.219 1 38.84 6 SER B CA 1
ATOM 948 C C . SER B 1 6 ? -11.711 0.036 25.125 1 38.84 6 SER B C 1
ATOM 950 O O . SER B 1 6 ? -10.539 0.365 24.953 1 38.84 6 SER B O 1
ATOM 952 N N . ILE B 1 7 ? -12.07 -1.261 25.625 1 41.38 7 ILE B N 1
ATOM 953 C CA . ILE B 1 7 ? -11.047 -2.299 25.734 1 41.38 7 ILE B CA 1
ATOM 954 C C . ILE B 1 7 ? -10.602 -2.729 24.344 1 41.38 7 ILE B C 1
ATOM 956 O O . ILE B 1 7 ? -9.414 -3 24.109 1 41.38 7 ILE B O 1
ATOM 960 N N . LEU B 1 8 ? -11.562 -3.004 23.547 1 41.66 8 LEU B N 1
ATOM 961 C CA . LEU B 1 8 ? -11.266 -3.387 22.172 1 41.66 8 LEU B CA 1
ATOM 962 C C . LEU B 1 8 ? -10.398 -2.334 21.5 1 41.66 8 LEU B C 1
ATOM 964 O O . LEU B 1 8 ? -9.797 -2.598 20.453 1 41.66 8 LEU B O 1
ATOM 968 N N . ASP B 1 9 ? -10.469 -1.142 21.938 1 42.03 9 ASP B N 1
ATOM 969 C CA . ASP B 1 9 ? -9.734 -0.003 21.391 1 42.03 9 ASP B CA 1
ATOM 970 C C . ASP B 1 9 ? -8.227 -0.231 21.453 1 42.03 9 ASP B C 1
ATOM 972 O O . ASP B 1 9 ? -7.496 0.152 20.531 1 42.03 9 ASP B O 1
ATOM 976 N N . LYS B 1 10 ? -7.66 -0.49 22.734 1 43.34 10 LYS B N 1
ATOM 977 C CA . LYS B 1 10 ? -6.234 -0.455 23.062 1 43.34 10 LYS B CA 1
ATOM 978 C C . LYS B 1 10 ? -5.555 -1.769 22.688 1 43.34 10 LYS B C 1
ATOM 980 O O . LYS B 1 10 ? -4.344 -1.922 22.875 1 43.34 10 LYS B O 1
ATOM 985 N N . PHE B 1 11 ? -6.254 -2.91 22.828 1 44.66 11 PHE B N 1
ATOM 986 C CA . PHE B 1 11 ? -5.453 -4.043 22.375 1 44.66 11 PHE B CA 1
ATOM 987 C C . PHE B 1 11 ? -5.02 -3.854 20.938 1 44.66 11 PHE B C 1
ATOM 989 O O . PHE B 1 11 ? -5.531 -4.52 20.031 1 44.66 11 PHE B O 1
ATOM 996 N N . GLU B 1 12 ? -4.906 -2.744 20.531 1 48.22 12 GLU B N 1
ATOM 997 C CA . GLU B 1 12 ? -4.262 -2.432 19.266 1 48.22 12 GLU B CA 1
ATOM 998 C C . GLU B 1 12 ? -3.092 -3.373 18.984 1 48.22 12 GLU B C 1
ATOM 1000 O O . GLU B 1 12 ? -1.993 -3.174 19.516 1 48.22 12 GLU B O 1
ATOM 1005 N N . ILE B 1 13 ? -3.373 -4.695 19.109 1 53.19 13 ILE B N 1
ATOM 1006 C CA . ILE B 1 13 ? -2.326 -5.578 18.609 1 53.19 13 ILE B CA 1
ATOM 1007 C C . ILE B 1 13 ? -1.425 -4.816 17.641 1 53.19 13 ILE B C 1
ATOM 1009 O O . ILE B 1 13 ? -1.911 -4.164 16.719 1 53.19 13 ILE B O 1
ATOM 1013 N N . ASN B 1 14 ? -0.277 -4.508 18.141 1 65.44 14 ASN B N 1
ATOM 1014 C CA . ASN B 1 14 ? 0.741 -3.83 17.344 1 65.44 14 ASN B CA 1
ATOM 1015 C C . ASN B 1 14 ? 0.811 -4.391 15.922 1 65.44 14 ASN B C 1
ATOM 1017 O O . ASN B 1 14 ? 1.25 -5.527 15.719 1 65.44 14 ASN B O 1
ATOM 1021 N N . SER B 1 15 ? -0.066 -4.016 15.141 1 85.31 15 SER B N 1
ATOM 1022 C CA . SER B 1 15 ? -0.171 -4.414 13.742 1 85.31 15 SER B CA 1
ATOM 1023 C C . SER B 1 15 ? 1.119 -4.117 12.984 1 85.31 15 SER B C 1
ATOM 1025 O O . SER B 1 15 ? 1.329 -4.625 11.883 1 85.31 15 SER B O 1
ATOM 1027 N N . GLU B 1 16 ? 2.064 -3.516 13.742 1 86.94 16 GLU B N 1
ATOM 1028 C CA . GLU B 1 16 ? 3.26 -3.035 13.055 1 86.94 16 GLU B CA 1
ATOM 1029 C C . GLU B 1 16 ? 4.137 -4.195 12.602 1 86.94 16 GLU B C 1
ATOM 1031 O O . GLU B 1 16 ? 4.637 -4.199 11.477 1 86.94 16 GLU B 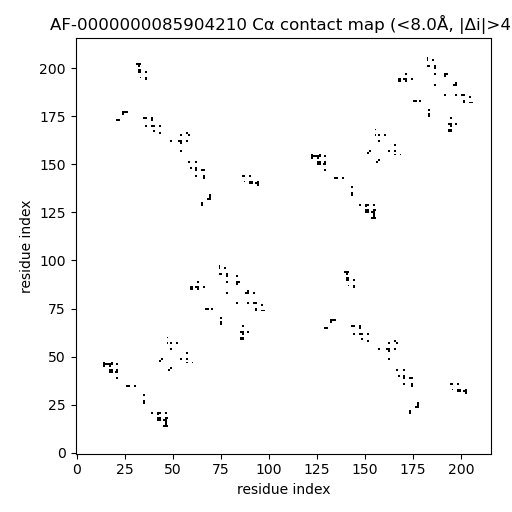O 1
ATOM 1036 N N . PRO B 1 17 ? 4.301 -5.191 13.398 1 91.19 17 PRO B N 1
ATOM 1037 C CA . PRO B 1 17 ? 5.105 -6.316 12.914 1 91.19 17 PRO B CA 1
ATOM 1038 C C . PRO B 1 17 ? 4.5 -6.992 11.688 1 91.19 17 PRO B C 1
ATOM 1040 O O . PRO B 1 17 ? 5.23 -7.441 10.805 1 91.19 17 PRO B O 1
ATOM 1043 N N . TYR B 1 18 ? 3.205 -7.074 11.633 1 92.94 18 TYR B N 1
ATOM 1044 C CA . TYR B 1 18 ? 2.543 -7.668 10.477 1 92.94 18 TYR B CA 1
ATOM 1045 C C . TYR B 1 18 ? 2.67 -6.77 9.258 1 92.94 18 TYR B C 1
ATOM 1047 O O . TYR B 1 18 ? 2.893 -7.258 8.141 1 92.94 18 TYR B O 1
ATOM 1055 N N . ARG B 1 19 ? 2.541 -5.504 9.492 1 93.88 19 ARG B N 1
ATOM 1056 C CA . ARG B 1 19 ? 2.738 -4.551 8.398 1 93.88 19 ARG B CA 1
ATOM 1057 C C . ARG B 1 19 ? 4.141 -4.676 7.812 1 93.88 19 ARG B C 1
ATOM 1059 O O . ARG B 1 19 ? 4.305 -4.734 6.594 1 93.88 19 ARG B O 1
ATOM 1066 N N . GLN B 1 20 ? 5.117 -4.742 8.695 1 92.56 20 GLN B N 1
ATOM 1067 C CA . GLN B 1 20 ? 6.504 -4.852 8.258 1 92.56 20 GLN B CA 1
ATOM 1068 C C . GLN B 1 20 ? 6.738 -6.133 7.469 1 92.56 20 GLN B C 1
ATOM 1070 O O . GLN B 1 20 ? 7.43 -6.125 6.449 1 92.56 20 GLN B O 1
ATOM 1075 N N . ARG B 1 21 ? 6.176 -7.168 7.953 1 93.25 21 ARG B N 1
ATOM 1076 C CA . ARG B 1 21 ? 6.301 -8.445 7.25 1 93.25 21 ARG B CA 1
ATOM 1077 C C . ARG B 1 21 ? 5.574 -8.398 5.91 1 93.25 21 ARG B C 1
ATOM 1079 O O . ARG B 1 21 ? 6.043 -8.984 4.93 1 93.25 21 ARG B O 1
ATOM 1086 N N . PHE B 1 22 ? 4.484 -7.781 5.875 1 95.88 22 PHE B N 1
ATOM 1087 C CA . PHE B 1 22 ? 3.709 -7.656 4.648 1 95.88 22 PHE B CA 1
ATOM 1088 C C . PHE B 1 22 ? 4.48 -6.859 3.6 1 95.88 22 PHE B C 1
ATOM 1090 O O . PHE B 1 22 ? 4.461 -7.199 2.414 1 95.88 22 PHE B O 1
ATOM 1097 N N . ARG B 1 23 ? 5.113 -5.863 4.062 1 94.88 23 ARG B N 1
ATOM 1098 C CA . ARG B 1 23 ? 5.82 -4.984 3.139 1 94.88 23 ARG B CA 1
ATOM 1099 C C . ARG B 1 23 ? 7.258 -5.457 2.924 1 94.88 23 ARG B C 1
ATOM 1101 O O . ARG B 1 23 ? 8.008 -4.852 2.15 1 94.88 23 ARG B O 1
ATOM 1108 N N . SER B 1 24 ? 7.559 -6.48 3.547 1 90.31 24 SER B N 1
ATOM 1109 C CA . SER B 1 24 ? 8.922 -6.992 3.393 1 90.31 24 SER B CA 1
ATOM 1110 C C . SER B 1 24 ? 9.148 -7.527 1.984 1 90.31 24 SER B C 1
ATOM 1112 O O . SER B 1 24 ? 8.203 -7.902 1.292 1 90.31 24 SER B O 1
ATOM 1114 N N . HIS B 1 25 ? 10.281 -7.492 1.537 1 83.81 25 HIS B N 1
ATOM 1115 C CA . HIS B 1 25 ? 10.648 -7.957 0.203 1 83.81 25 HIS B CA 1
ATOM 1116 C C . HIS B 1 25 ? 11.242 -9.359 0.251 1 83.81 25 HIS B C 1
ATOM 1118 O O . HIS B 1 25 ? 12.055 -9.727 -0.603 1 83.81 25 HIS B O 1
ATOM 1124 N N . SER B 1 26 ? 10.812 -10.117 1.131 1 83.25 26 SER B N 1
ATOM 1125 C CA . SER B 1 26 ? 11.453 -11.422 1.265 1 83.25 26 SER B CA 1
ATOM 1126 C C . SER B 1 26 ? 10.516 -12.547 0.838 1 83.25 26 SER B C 1
ATOM 1128 O O . SER B 1 26 ? 9.336 -12.547 1.199 1 83.25 26 SER B O 1
ATOM 1130 N N . LEU B 1 27 ? 11 -13.352 0.01 1 85.88 27 LEU B N 1
ATOM 1131 C CA . LEU B 1 27 ? 10.336 -14.609 -0.33 1 85.88 27 LEU B CA 1
ATOM 1132 C C . LEU B 1 27 ? 10.883 -15.758 0.513 1 85.88 27 LEU B C 1
ATOM 1134 O O . LEU B 1 27 ? 12.062 -15.75 0.887 1 85.88 27 LEU B O 1
ATOM 1138 N N . ARG B 1 28 ? 9.969 -16.609 0.85 1 85.5 28 ARG B N 1
ATOM 1139 C CA . ARG B 1 28 ? 10.43 -17.812 1.538 1 85.5 28 ARG B CA 1
ATOM 1140 C C . ARG B 1 28 ? 11.062 -18.797 0.559 1 85.5 28 ARG B C 1
ATOM 1142 O O . ARG B 1 28 ? 10.742 -18.781 -0.632 1 85.5 28 ARG B O 1
ATOM 1149 N N . GLU B 1 29 ? 11.992 -19.609 1.18 1 85.38 29 GLU B N 1
ATOM 1150 C CA . GLU B 1 29 ? 12.609 -20.641 0.352 1 85.38 29 GLU B CA 1
ATOM 1151 C C . GLU B 1 29 ? 11.562 -21.594 -0.216 1 85.38 29 GLU B C 1
ATOM 1153 O O . GLU B 1 29 ? 10.688 -22.078 0.511 1 85.38 29 GLU B O 1
ATOM 1158 N N . ASN B 1 30 ? 11.57 -21.75 -1.512 1 88 30 ASN B N 1
ATOM 1159 C CA . ASN B 1 30 ? 10.703 -22.672 -2.25 1 88 30 ASN B CA 1
ATOM 1160 C C . ASN B 1 30 ? 9.242 -22.25 -2.152 1 88 30 ASN B C 1
ATOM 1162 O O . ASN B 1 30 ? 8.344 -23.094 -2.314 1 88 30 ASN B O 1
ATOM 1166 N N . GLU B 1 31 ? 9.023 -21.172 -1.812 1 92.5 31 GLU B N 1
ATOM 1167 C CA . GLU B 1 31 ? 7.648 -20.688 -1.733 1 92.5 31 GLU B CA 1
ATOM 1168 C C . GLU B 1 31 ? 7.047 -20.5 -3.123 1 92.5 31 GLU B C 1
ATOM 1170 O O . GLU B 1 31 ? 7.633 -19.812 -3.969 1 92.5 31 GLU B O 1
ATOM 1175 N N . SER B 1 32 ? 5.957 -21.188 -3.328 1 93.81 32 SER B N 1
ATOM 1176 C CA . SER B 1 32 ? 5.27 -21.016 -4.602 1 93.81 32 SER B CA 1
ATOM 1177 C C . SER B 1 32 ? 4.539 -19.672 -4.66 1 93.81 32 SER B C 1
ATOM 1179 O O . SER B 1 32 ? 4.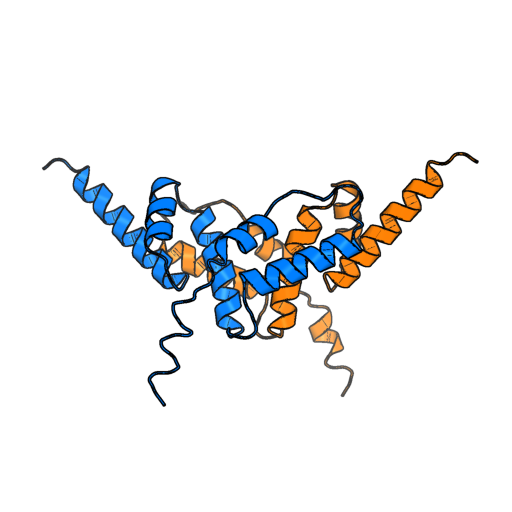324 -19.031 -3.629 1 93.81 32 SER B O 1
ATOM 1181 N N . ALA B 1 33 ? 4.199 -19.266 -5.789 1 95.38 33 ALA B N 1
ATOM 1182 C CA . ALA B 1 33 ? 3.479 -18.016 -5.973 1 95.38 33 ALA B CA 1
ATOM 1183 C C . ALA B 1 33 ? 2.135 -18.047 -5.25 1 95.38 33 ALA B C 1
ATOM 1185 O O . ALA B 1 33 ? 1.714 -17.047 -4.668 1 95.38 33 ALA B O 1
ATOM 1186 N N . LYS B 1 34 ? 1.454 -19.141 -5.234 1 96.62 34 LYS B N 1
ATOM 1187 C CA . LYS B 1 34 ? 0.175 -19.281 -4.543 1 96.62 34 LYS B CA 1
ATOM 1188 C C . LYS B 1 34 ? 0.349 -19.172 -3.031 1 96.62 34 LYS B C 1
ATOM 1190 O O . LYS B 1 34 ? -0.459 -18.547 -2.35 1 96.62 34 LYS B O 1
ATOM 1195 N N . GLU B 1 35 ? 1.359 -19.812 -2.553 1 96.5 35 GLU B N 1
ATOM 1196 C CA . GLU B 1 35 ? 1.654 -19.734 -1.124 1 96.5 35 GLU B CA 1
ATOM 1197 C C . GLU B 1 35 ? 1.983 -18.297 -0.704 1 96.5 35 GLU B C 1
ATOM 1199 O O . GLU B 1 35 ? 1.577 -17.859 0.372 1 96.5 35 GLU B O 1
ATOM 1204 N N . LEU B 1 36 ? 2.816 -17.688 -1.53 1 96.56 36 LEU B N 1
ATOM 1205 C CA . LEU B 1 36 ? 3.15 -16.297 -1.28 1 96.56 36 LEU B CA 1
ATOM 1206 C C . LEU B 1 36 ? 1.889 -15.438 -1.191 1 96.56 36 LEU B C 1
ATOM 1208 O O . LEU B 1 36 ? 1.748 -14.625 -0.275 1 96.56 36 LEU B O 1
ATOM 1212 N N . GLN B 1 37 ? 1.016 -15.656 -2.119 1 98 37 GLN B N 1
ATOM 1213 C CA . GLN B 1 37 ? -0.232 -14.898 -2.154 1 98 37 GLN B CA 1
ATOM 1214 C C . GLN B 1 37 ? -1.061 -15.141 -0.897 1 98 37 GLN B C 1
ATOM 1216 O O . GLN B 1 37 ? -1.62 -14.203 -0.324 1 98 37 GLN B O 1
ATOM 1221 N N . VAL B 1 38 ? -1.175 -16.328 -0.441 1 97.25 38 VAL B N 1
ATOM 1222 C CA . VAL B 1 38 ? -1.92 -16.688 0.762 1 97.25 38 VAL B CA 1
ATOM 1223 C C . VAL B 1 38 ? -1.265 -16.047 1.984 1 97.25 38 VAL B C 1
ATOM 1225 O O . VAL B 1 38 ? -1.953 -15.523 2.867 1 97.25 38 VAL B O 1
ATOM 1228 N N . ARG B 1 39 ? 0.04 -16.109 2.023 1 96.88 39 ARG B N 1
ATOM 1229 C CA . ARG B 1 39 ? 0.778 -15.508 3.129 1 96.88 39 ARG B CA 1
ATOM 1230 C C . ARG B 1 39 ? 0.543 -14 3.188 1 96.88 39 ARG B C 1
ATOM 1232 O O . ARG B 1 39 ? 0.308 -13.445 4.262 1 96.88 39 ARG B O 1
ATOM 1239 N N . LEU B 1 40 ? 0.592 -13.398 2.047 1 97.19 40 LEU B N 1
ATOM 1240 C CA . LEU B 1 40 ? 0.369 -11.961 1.99 1 97.19 40 LEU B CA 1
ATOM 1241 C C . LEU B 1 40 ? -1.053 -11.609 2.416 1 97.19 40 LEU B C 1
ATOM 1243 O O . LEU B 1 40 ? -1.276 -10.602 3.086 1 97.19 40 LEU B O 1
ATOM 1247 N N . LYS B 1 41 ? -1.981 -12.422 2.055 1 97.44 41 LYS B N 1
ATOM 1248 C CA . LYS B 1 41 ? -3.369 -12.219 2.463 1 97.44 41 LYS B CA 1
ATOM 1249 C C . LYS B 1 41 ? -3.514 -12.312 3.979 1 97.44 41 LYS B C 1
ATOM 1251 O O . LYS B 1 41 ? -4.199 -11.492 4.594 1 97.44 41 LYS B O 1
ATOM 1256 N N . ASP B 1 42 ? -2.906 -13.297 4.496 1 96.31 42 ASP B N 1
ATOM 1257 C CA . ASP B 1 42 ? -2.938 -13.484 5.945 1 96.31 42 ASP B CA 1
ATOM 1258 C C . ASP B 1 42 ? -2.305 -12.289 6.66 1 96.31 42 ASP B C 1
ATOM 1260 O O . ASP B 1 42 ? -2.848 -11.797 7.652 1 96.31 42 ASP B O 1
ATOM 1264 N N . LEU B 1 43 ? -1.171 -11.906 6.199 1 94.94 43 LEU B N 1
ATOM 1265 C CA . LEU B 1 43 ? -0.478 -10.758 6.773 1 94.94 43 LEU B CA 1
ATOM 1266 C C . LEU B 1 43 ? -1.322 -9.492 6.648 1 94.94 43 LEU B C 1
ATOM 1268 O O . LEU B 1 43 ? -1.406 -8.703 7.59 1 94.94 43 LEU B O 1
ATOM 1272 N N . TYR B 1 44 ? -1.883 -9.32 5.543 1 96.38 44 TYR B N 1
ATOM 1273 C CA . TYR B 1 44 ? -2.768 -8.18 5.32 1 96.38 44 TYR B CA 1
ATOM 1274 C C . TYR B 1 44 ? -3.91 -8.172 6.328 1 96.38 44 TYR B C 1
ATOM 1276 O O . TYR B 1 44 ? -4.25 -7.125 6.879 1 96.38 44 TYR B O 1
ATOM 1284 N N . GLU B 1 45 ? -4.527 -9.227 6.523 1 95.69 45 GLU B N 1
ATOM 1285 C CA . GLU B 1 45 ? -5.645 -9.336 7.453 1 95.69 45 GLU B CA 1
ATOM 1286 C C . GLU B 1 45 ? -5.227 -8.945 8.867 1 95.69 45 GLU B C 1
ATOM 1288 O O . GLU B 1 45 ? -5.961 -8.242 9.562 1 95.69 45 GLU B O 1
ATOM 1293 N N . LYS B 1 46 ? -4.133 -9.398 9.25 1 93.5 46 LYS B N 1
ATOM 1294 C CA . LYS B 1 46 ? -3.637 -9.117 10.594 1 93.5 46 LYS B CA 1
ATOM 1295 C C . LYS B 1 46 ? -3.172 -7.664 10.711 1 93.5 46 LYS B C 1
ATOM 1297 O O . LYS B 1 46 ? -3.332 -7.043 11.766 1 93.5 46 LYS B O 1
ATOM 1302 N N . TRP B 1 47 ? -2.58 -7.195 9.641 1 93.31 47 TRP B N 1
ATOM 1303 C CA . TRP B 1 47 ? -2.1 -5.816 9.609 1 93.31 47 TRP B CA 1
ATOM 1304 C C . TRP B 1 47 ? -3.264 -4.832 9.578 1 93.31 47 TRP B C 1
ATOM 1306 O O . TRP B 1 47 ? -3.357 -3.943 10.43 1 93.31 47 TRP B O 1
ATOM 1316 N N . MET B 1 48 ? -4.129 -5.004 8.633 1 92.56 48 MET B N 1
ATOM 1317 C CA . MET B 1 48 ? -5.195 -4.047 8.352 1 92.56 48 MET B CA 1
ATOM 1318 C C . MET B 1 48 ? -6.418 -4.32 9.227 1 92.56 48 MET B C 1
ATOM 1320 O O . MET B 1 48 ? -7.227 -3.426 9.469 1 92.56 48 MET B O 1
ATOM 1324 N N . ASN B 1 49 ? -6.602 -5.531 9.625 1 90.69 49 ASN B N 1
ATOM 1325 C CA . ASN B 1 49 ? -7.781 -5.938 10.383 1 90.69 49 ASN B CA 1
ATOM 1326 C C . ASN B 1 49 ? -9.062 -5.371 9.766 1 90.69 49 ASN B C 1
ATOM 1328 O O . ASN B 1 49 ? -9.82 -4.676 10.438 1 90.69 49 ASN B O 1
ATOM 1332 N N . PRO B 1 50 ? -9.383 -5.785 8.555 1 90.81 50 PRO B N 1
ATOM 1333 C CA . PRO B 1 50 ? -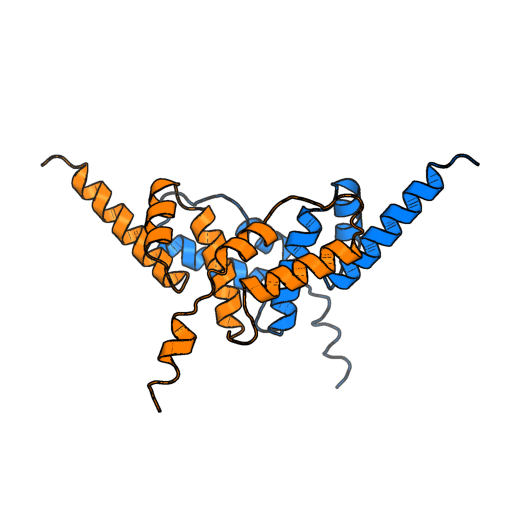10.508 -5.188 7.832 1 90.81 50 PRO B CA 1
ATOM 1334 C C . PRO B 1 50 ? -11.859 -5.504 8.469 1 90.81 50 PRO B C 1
ATOM 1336 O O . PRO B 1 50 ? -12.828 -4.773 8.266 1 90.81 50 PRO B O 1
ATOM 1339 N N . ARG B 1 51 ? -11.93 -6.523 9.234 1 89.5 51 ARG B N 1
ATOM 1340 C CA . ARG B 1 51 ? -13.18 -6.891 9.891 1 89.5 51 ARG B CA 1
ATOM 1341 C C . ARG B 1 51 ? -13.648 -5.789 10.828 1 89.5 51 ARG B C 1
ATOM 1343 O O . ARG B 1 51 ? -14.852 -5.641 11.07 1 89.5 51 ARG B O 1
ATOM 1350 N N . HIS B 1 52 ? -12.797 -4.961 11.305 1 89.81 52 HIS B N 1
ATOM 1351 C CA . HIS B 1 52 ? -13.125 -3.936 12.289 1 89.81 52 HIS B CA 1
ATOM 1352 C C . HIS B 1 52 ? -12.93 -2.537 11.711 1 89.81 52 HIS B C 1
ATOM 1354 O O . HIS B 1 52 ? -12.891 -1.555 12.461 1 89.81 52 HIS B O 1
ATOM 1360 N N . ARG B 1 53 ? -12.82 -2.523 10.367 1 90 53 ARG B N 1
ATOM 1361 C CA . ARG B 1 53 ? -12.609 -1.24 9.703 1 90 53 ARG B CA 1
ATOM 1362 C C . ARG B 1 53 ? -13.555 -1.076 8.523 1 90 53 ARG B C 1
ATOM 1364 O O . ARG B 1 53 ? -13.992 -2.064 7.926 1 90 53 ARG B O 1
ATOM 1371 N N . THR B 1 54 ? -13.859 0.191 8.336 1 92.25 54 THR B N 1
ATOM 1372 C CA . THR B 1 54 ? -14.633 0.487 7.133 1 92.25 54 THR B CA 1
ATOM 1373 C C . THR B 1 54 ? -13.727 0.584 5.914 1 92.25 54 THR B C 1
ATOM 1375 O O . THR B 1 54 ? -12.5 0.608 6.047 1 92.25 54 THR B O 1
ATOM 1378 N N . LYS B 1 55 ? -14.328 0.569 4.797 1 94.81 55 LYS B N 1
ATOM 1379 C CA . LYS B 1 55 ? -13.57 0.7 3.557 1 94.81 55 LYS B CA 1
ATOM 1380 C C . LYS B 1 55 ? -12.734 1.978 3.557 1 94.81 55 LYS B C 1
ATOM 1382 O O . LYS B 1 55 ? -11.578 1.969 3.127 1 94.81 55 LYS B O 1
ATOM 1387 N N . GLU B 1 56 ? -13.352 3.035 4.098 1 94.38 56 GLU B N 1
ATOM 1388 C CA . GLU B 1 56 ? -12.68 4.328 4.152 1 94.38 56 GLU B CA 1
ATOM 1389 C C . GLU B 1 56 ? -11.469 4.281 5.082 1 94.38 56 GLU B C 1
ATOM 1391 O O . GLU B 1 56 ? -10.43 4.875 4.789 1 94.38 56 GLU B O 1
ATOM 1396 N N . GLU B 1 57 ? -11.617 3.543 6.098 1 93.31 57 GLU B N 1
ATOM 1397 C CA . GLU B 1 57 ? -10.531 3.422 7.074 1 93.31 57 GLU B CA 1
ATOM 1398 C C . GLU B 1 57 ? -9.375 2.607 6.512 1 93.31 57 GLU B C 1
ATOM 1400 O O . GLU B 1 57 ? -8.211 2.902 6.793 1 93.31 57 GLU B O 1
ATOM 1405 N N . VAL B 1 58 ? -9.68 1.638 5.777 1 94.62 58 VAL B N 1
ATOM 1406 C CA . VAL B 1 58 ? -8.664 0.829 5.113 1 94.62 58 VAL B CA 1
ATOM 1407 C C . VAL B 1 58 ? -7.867 1.695 4.141 1 94.62 58 VAL B C 1
ATOM 1409 O O . VAL B 1 58 ? -6.633 1.673 4.145 1 94.62 58 VAL B O 1
ATOM 1412 N N . GLY B 1 59 ? -8.602 2.436 3.352 1 96.38 59 GLY B N 1
ATOM 1413 C CA . GLY B 1 59 ? -7.957 3.355 2.426 1 96.38 59 GLY B CA 1
ATOM 1414 C C . GLY B 1 59 ? -7.074 4.379 3.117 1 96.38 59 GLY B C 1
ATOM 1415 O O . GLY B 1 59 ? -5.973 4.672 2.646 1 96.38 59 GLY B O 1
ATOM 1416 N N . ASP B 1 60 ? -7.57 4.855 4.188 1 96.81 60 ASP B N 1
ATOM 1417 C CA . ASP B 1 60 ? -6.82 5.863 4.934 1 96.81 60 ASP B CA 1
ATOM 1418 C C . ASP B 1 60 ? -5.508 5.293 5.465 1 96.81 60 ASP B C 1
ATOM 1420 O O . ASP B 1 60 ? -4.5 6 5.535 1 96.81 60 ASP B O 1
ATOM 1424 N N . GLN B 1 61 ? -5.578 4.023 5.848 1 95 61 GLN B N 1
ATOM 1425 C CA . GLN B 1 61 ? -4.355 3.385 6.324 1 95 61 GLN B CA 1
ATOM 1426 C C . GLN B 1 61 ? -3.309 3.303 5.215 1 95 61 GLN B C 1
ATOM 1428 O O . GLN B 1 61 ? -2.111 3.455 5.473 1 95 61 GLN B O 1
ATOM 1433 N N . ILE B 1 62 ? -3.717 3.121 4.016 1 96.88 62 ILE B N 1
ATOM 1434 C CA . ILE B 1 62 ? -2.828 3.061 2.861 1 96.88 62 ILE B CA 1
ATOM 1435 C C . ILE B 1 62 ? -2.254 4.449 2.582 1 96.88 62 ILE B C 1
ATOM 1437 O O . ILE B 1 62 ? -1.057 4.59 2.318 1 96.88 62 ILE B O 1
ATOM 1441 N N . ILE B 1 63 ? -3.086 5.402 2.654 1 97.81 63 ILE B N 1
ATOM 1442 C CA . ILE B 1 63 ? -2.662 6.785 2.469 1 97.81 63 ILE B CA 1
ATOM 1443 C C . ILE B 1 63 ? -1.655 7.168 3.551 1 97.81 63 ILE B C 1
ATOM 1445 O O . ILE B 1 63 ? -0.613 7.758 3.258 1 97.81 63 ILE B O 1
ATOM 1449 N N . LEU B 1 64 ? -1.991 6.781 4.77 1 97.12 64 LEU B N 1
ATOM 1450 C CA . LEU B 1 64 ? -1.128 7.082 5.906 1 97.12 64 LEU B CA 1
ATOM 1451 C C . LEU B 1 64 ? 0.25 6.457 5.727 1 97.12 64 LEU B C 1
ATOM 1453 O O . LEU B 1 64 ? 1.27 7.113 5.941 1 97.12 64 LEU B O 1
ATOM 1457 N N . GLU B 1 65 ? 0.279 5.23 5.32 1 95.06 65 GLU B N 1
ATOM 1458 C CA . GLU B 1 65 ? 1.539 4.535 5.078 1 95.06 65 GLU B CA 1
ATOM 1459 C C . GLU B 1 65 ? 2.385 5.27 4.043 1 95.06 65 GLU B C 1
ATOM 1461 O O . GLU B 1 65 ? 3.578 5.496 4.254 1 95.06 65 GLU B O 1
ATOM 1466 N N . GLN B 1 66 ? 1.772 5.645 2.916 1 96.69 66 GLN B N 1
ATOM 1467 C CA . GLN B 1 66 ? 2.486 6.336 1.848 1 96.69 66 GLN B CA 1
ATOM 1468 C C . GLN B 1 66 ? 2.924 7.73 2.293 1 96.69 66 GLN B C 1
ATOM 1470 O O . GLN B 1 66 ? 4.012 8.188 1.939 1 96.69 66 GLN B O 1
ATOM 1475 N N . PHE B 1 67 ? 2.111 8.414 3.039 1 97.81 67 PHE B N 1
ATOM 1476 C CA . PHE B 1 67 ? 2.418 9.734 3.576 1 97.81 67 PHE B CA 1
ATOM 1477 C C . PHE B 1 67 ? 3.67 9.688 4.445 1 97.81 67 PHE B C 1
ATOM 1479 O O . PHE B 1 67 ? 4.574 10.508 4.289 1 97.81 67 PHE B O 1
ATOM 1486 N N . LEU B 1 68 ? 3.711 8.734 5.281 1 95.88 68 LEU B N 1
ATOM 1487 C CA . LEU B 1 68 ? 4.836 8.594 6.203 1 95.88 68 LEU B CA 1
ATOM 1488 C C . LEU B 1 68 ? 6.133 8.336 5.445 1 95.88 68 LEU B C 1
ATOM 1490 O O . LEU B 1 68 ? 7.191 8.828 5.836 1 95.88 68 LEU B O 1
ATOM 1494 N N . LYS B 1 69 ? 6.027 7.648 4.406 1 94.62 69 LYS B N 1
ATOM 1495 C CA . LYS B 1 69 ? 7.199 7.312 3.6 1 94.62 69 LYS B CA 1
ATOM 1496 C C . LYS B 1 69 ? 7.789 8.555 2.943 1 94.62 69 LYS B C 1
ATOM 1498 O O . LYS B 1 69 ? 8.984 8.602 2.645 1 94.62 69 LYS B O 1
ATOM 1503 N N . LEU B 1 70 ? 6.957 9.523 2.729 1 95.56 70 LEU B N 1
ATOM 1504 C CA . LEU B 1 70 ? 7.395 10.695 1.985 1 95.56 70 LEU B CA 1
ATOM 1505 C C . LEU B 1 70 ? 7.957 11.758 2.926 1 95.56 70 LEU B C 1
ATOM 1507 O O . LEU B 1 70 ? 8.586 12.719 2.479 1 95.56 70 LEU B O 1
ATOM 1511 N N . LEU B 1 71 ? 7.801 11.586 4.141 1 94.38 71 LEU B N 1
ATOM 1512 C CA . LEU B 1 71 ? 8.328 12.523 5.125 1 94.38 71 LEU B CA 1
ATOM 1513 C C . LEU B 1 71 ? 9.82 12.32 5.332 1 94.38 71 LEU B C 1
ATOM 1515 O O . LEU B 1 71 ? 10.328 11.211 5.148 1 94.38 71 LEU B O 1
ATOM 1519 N N . ASN B 1 72 ? 10.5 13.422 5.684 1 92.56 72 ASN B N 1
ATOM 1520 C CA . ASN B 1 72 ? 11.898 13.258 6.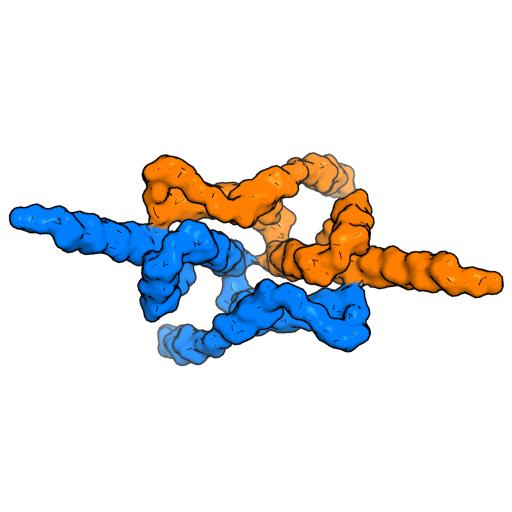062 1 92.56 72 ASN B CA 1
ATOM 1521 C C . ASN B 1 72 ? 12.047 12.391 7.309 1 92.56 72 ASN B C 1
ATOM 1523 O O . ASN B 1 72 ? 11.109 12.258 8.094 1 92.56 72 ASN B O 1
ATOM 1527 N N . PRO B 1 73 ? 13.125 11.766 7.492 1 94.69 73 PRO B N 1
ATOM 1528 C CA . PRO B 1 73 ? 13.297 10.766 8.547 1 94.69 73 PRO B CA 1
ATOM 1529 C C . PRO B 1 73 ? 12.992 11.312 9.938 1 94.69 73 PRO B C 1
ATOM 1531 O O . PRO B 1 73 ? 12.383 10.625 10.758 1 94.69 73 PRO B O 1
ATOM 1534 N N . GLU B 1 74 ? 13.383 12.523 10.203 1 93.94 74 GLU B N 1
ATOM 1535 C CA . GLU B 1 74 ? 13.148 13.109 11.523 1 93.94 74 GLU B CA 1
ATOM 1536 C C . GLU B 1 74 ? 11.656 13.297 11.781 1 93.94 74 GLU B C 1
ATOM 1538 O O . GLU B 1 74 ? 11.141 12.875 12.82 1 93.94 74 GLU B O 1
ATOM 1543 N N . THR B 1 75 ? 11.016 13.945 10.836 1 94.81 75 THR B N 1
ATOM 1544 C CA . THR B 1 75 ? 9.578 14.188 10.938 1 94.81 75 THR B CA 1
ATOM 1545 C C . THR B 1 75 ? 8.812 12.867 10.984 1 94.81 75 THR B C 1
ATOM 1547 O O . THR B 1 75 ? 7.883 12.711 11.773 1 94.81 75 THR B O 1
ATOM 1550 N N . ARG B 1 76 ? 9.211 11.961 10.203 1 95.62 76 ARG B N 1
ATOM 1551 C CA . ARG B 1 76 ? 8.586 10.641 10.133 1 95.62 76 ARG B CA 1
ATOM 1552 C C . ARG B 1 76 ? 8.648 9.93 11.484 1 95.62 76 ARG B C 1
ATOM 1554 O O . ARG B 1 76 ? 7.648 9.383 11.945 1 95.62 76 ARG B O 1
ATOM 1561 N N . MET B 1 77 ? 9.789 9.953 12.016 1 94.38 77 MET B N 1
ATOM 1562 C CA . MET B 1 77 ? 9.977 9.297 13.305 1 94.38 77 MET B CA 1
ATOM 1563 C C . MET B 1 77 ? 9.086 9.93 14.367 1 94.38 77 MET B C 1
ATOM 1565 O O . MET B 1 77 ? 8.453 9.227 15.156 1 94.38 77 MET B O 1
ATOM 1569 N N . TRP B 1 78 ? 9.047 11.195 14.445 1 94.88 78 TRP B N 1
ATOM 1570 C CA . TRP B 1 78 ? 8.25 11.922 15.43 1 94.88 78 TRP B CA 1
ATOM 1571 C C . TRP B 1 78 ? 6.77 11.602 15.266 1 94.88 78 TRP B C 1
ATOM 1573 O O . TRP B 1 78 ? 6.066 11.375 16.25 1 94.88 78 TRP B O 1
ATOM 1583 N N . VAL B 1 79 ? 6.332 11.68 14.086 1 96.19 79 VAL B N 1
ATOM 1584 C CA . VAL B 1 79 ? 4.918 11.43 13.812 1 96.19 79 VAL B CA 1
ATOM 1585 C C . VAL B 1 79 ? 4.566 10 14.219 1 96.19 79 VAL B C 1
ATOM 1587 O O . VAL B 1 79 ? 3.535 9.758 14.852 1 96.19 79 VAL B O 1
ATOM 1590 N N . LYS B 1 80 ? 5.398 9.031 13.875 1 93.56 80 LYS B N 1
ATOM 1591 C CA . LYS B 1 80 ? 5.172 7.629 14.227 1 93.56 80 LYS B CA 1
ATOM 1592 C C . LYS B 1 80 ? 5.094 7.449 15.734 1 93.56 80 LYS B C 1
ATOM 1594 O O . LYS B 1 80 ? 4.254 6.699 16.234 1 93.56 80 LYS B O 1
ATOM 1599 N N . GLN B 1 81 ? 5.91 8.125 16.391 1 92.5 81 GLN B N 1
ATOM 1600 C CA . GLN B 1 81 ? 5.973 8.023 17.844 1 92.5 81 GLN B CA 1
ATOM 1601 C C . GLN B 1 81 ? 4.691 8.531 18.484 1 92.5 81 GLN B C 1
ATOM 1603 O O . GLN B 1 81 ? 4.332 8.109 19.594 1 92.5 81 GLN B O 1
ATOM 1608 N N . ASN B 1 82 ? 3.959 9.391 17.844 1 91.94 82 ASN B N 1
ATOM 1609 C CA . ASN B 1 82 ? 2.738 9.984 18.391 1 91.94 82 ASN B CA 1
ATOM 1610 C C . ASN B 1 82 ? 1.495 9.242 17.906 1 91.94 82 ASN B C 1
ATOM 1612 O O . ASN B 1 82 ? 0.371 9.68 18.156 1 91.94 82 ASN B O 1
ATOM 1616 N N . ASN B 1 83 ? 1.624 8.219 17.156 1 89.31 83 ASN B N 1
ATOM 1617 C CA . ASN B 1 83 ? 0.616 7.223 16.797 1 89.31 83 ASN B CA 1
ATOM 1618 C C . ASN B 1 83 ? -0.627 7.879 16.203 1 89.31 83 ASN B C 1
ATOM 1620 O O . ASN B 1 83 ? -1.735 7.691 16.703 1 89.31 83 ASN B O 1
ATOM 1624 N N . PRO B 1 84 ? -0.5 8.484 15.031 1 93.56 84 PRO B N 1
ATOM 1625 C CA . PRO B 1 84 ? -1.699 9.047 14.414 1 93.56 84 PRO B CA 1
ATOM 1626 C C . PRO B 1 84 ? -2.734 7.988 14.055 1 93.56 84 PRO B C 1
ATOM 1628 O O . PRO B 1 84 ? -2.373 6.879 13.648 1 93.56 84 PRO B O 1
ATOM 1631 N N . THR B 1 85 ? -3.998 8.359 14.125 1 90.69 85 THR B N 1
ATOM 1632 C CA . THR B 1 85 ? -5.082 7.426 13.828 1 90.69 85 THR B CA 1
ATOM 1633 C C . THR B 1 85 ? -5.605 7.641 12.414 1 90.69 85 THR B C 1
ATOM 1635 O O . THR B 1 85 ? -6.477 6.906 11.953 1 90.69 85 THR B O 1
ATOM 1638 N N . SER B 1 86 ? -5.156 8.625 11.719 1 95.12 86 SER B N 1
ATOM 1639 C CA . SER B 1 86 ? -5.574 8.938 10.359 1 95.12 86 SER B CA 1
ATOM 1640 C C . SER B 1 86 ? -4.473 9.672 9.602 1 95.12 86 SER B C 1
ATOM 1642 O O . SER B 1 86 ? -3.547 10.211 10.211 1 95.12 86 SER B O 1
ATOM 1644 N N . SER B 1 87 ? -4.598 9.672 8.328 1 97.69 87 SER B N 1
ATOM 1645 C CA . SER B 1 87 ? -3.631 10.391 7.504 1 97.69 87 SER B CA 1
ATOM 1646 C C . SER B 1 87 ? -3.746 11.898 7.715 1 97.69 87 SER B C 1
ATOM 1648 O O . SER B 1 87 ? -2.742 12.617 7.676 1 97.69 87 SER B O 1
ATOM 1650 N N . LYS B 1 88 ? -4.934 12.336 7.93 1 98 88 LYS B N 1
ATOM 1651 C CA . LYS B 1 88 ? -5.156 13.75 8.188 1 98 88 LYS B CA 1
ATOM 1652 C C . LYS B 1 88 ? -4.48 14.188 9.492 1 98 88 LYS B C 1
ATOM 1654 O O . LYS B 1 88 ? -3.818 15.219 9.531 1 98 88 LYS B O 1
ATOM 1659 N N . GLN B 1 89 ? -4.656 13.383 10.445 1 97.75 89 GLN B N 1
ATOM 1660 C CA . GLN B 1 89 ? -4.02 13.68 11.727 1 97.75 89 GLN B CA 1
ATOM 1661 C C . GLN B 1 89 ? -2.498 13.641 11.609 1 97.75 89 GLN B C 1
ATOM 1663 O O . GLN B 1 89 ? -1.808 14.484 12.18 1 97.75 89 GLN B O 1
ATOM 1668 N N . ALA B 1 90 ? -2 12.711 10.914 1 97.94 90 ALA B N 1
ATOM 1669 C CA . ALA B 1 90 ? -0.56 12.609 10.688 1 97.94 90 ALA B CA 1
ATOM 1670 C C . ALA B 1 90 ? -0.023 13.875 10.016 1 97.94 90 ALA B C 1
ATOM 1672 O O . ALA B 1 90 ? 1.041 14.375 10.391 1 97.94 90 ALA B O 1
ATOM 1673 N N . ALA B 1 91 ? -0.78 14.367 9.086 1 98 91 ALA B N 1
ATOM 1674 C CA . ALA B 1 91 ? -0.385 15.578 8.375 1 98 91 ALA B CA 1
ATOM 1675 C C . ALA B 1 91 ? -0.352 16.781 9.312 1 98 91 ALA B C 1
ATOM 1677 O O . ALA B 1 91 ? 0.569 17.594 9.258 1 98 91 ALA B O 1
ATOM 1678 N N . GLU B 1 92 ? -1.358 16.844 10.117 1 97.56 92 GLU B N 1
ATOM 1679 C CA . GLU B 1 92 ? -1.407 17.938 11.086 1 97.56 92 GLU B CA 1
ATOM 1680 C C . GLU B 1 92 ? -0.231 17.859 12.055 1 97.56 92 GLU B C 1
ATOM 1682 O O . GLU B 1 92 ? 0.38 18.891 12.375 1 97.56 92 GLU B O 1
ATOM 1687 N N . MET B 1 93 ? 0.043 16.688 12.492 1 97 93 MET B N 1
ATOM 1688 C CA . MET B 1 93 ? 1.168 16.453 13.398 1 97 93 MET B CA 1
ATOM 1689 C C . MET B 1 93 ? 2.484 16.844 12.727 1 97 93 MET B C 1
ATOM 1691 O O . MET B 1 93 ? 3.328 17.5 13.344 1 97 93 MET B O 1
ATOM 1695 N N . ALA B 1 94 ? 2.684 16.484 11.5 1 97 94 ALA B N 1
ATOM 1696 C CA . ALA B 1 94 ? 3.898 16.781 10.75 1 97 94 ALA B CA 1
ATOM 1697 C C . ALA B 1 94 ? 4.07 18.297 10.586 1 97 94 ALA B C 1
ATOM 1699 O O . ALA B 1 94 ? 5.172 18.828 10.758 1 97 94 ALA B O 1
ATOM 1700 N N . GLU B 1 95 ? 3.012 18.922 10.32 1 95.38 95 GLU B N 1
ATOM 1701 C CA . GLU B 1 95 ? 3.061 20.375 10.148 1 95.38 95 GLU B CA 1
ATOM 1702 C C . GLU B 1 95 ? 3.482 21.062 11.438 1 95.38 95 GLU B C 1
ATOM 1704 O O . GLU B 1 95 ? 4.305 21.984 11.414 1 95.38 95 GLU B O 1
ATOM 1709 N N . ASN B 1 96 ? 2.855 20.656 12.461 1 94.06 96 ASN B N 1
ATOM 1710 C CA . ASN B 1 96 ? 3.182 21.234 13.758 1 94.06 96 ASN B CA 1
ATOM 1711 C C . ASN B 1 96 ? 4.645 21 14.125 1 94.06 96 ASN B C 1
ATOM 1713 O O . ASN B 1 96 ? 5.312 21.906 14.641 1 94.06 96 ASN B O 1
ATOM 1717 N N . PHE B 1 97 ? 5.059 19.859 13.867 1 94.31 97 PHE B N 1
ATOM 1718 C CA . PHE B 1 97 ? 6.441 19.5 14.148 1 94.31 97 PHE B CA 1
ATOM 1719 C C . PHE B 1 97 ? 7.402 20.359 13.336 1 94.31 97 PHE B C 1
ATOM 1721 O O . PHE B 1 97 ? 8.375 20.891 13.867 1 94.31 97 PHE B O 1
ATOM 1728 N N . MET B 1 98 ? 7.113 20.5 12.062 1 91.06 98 MET B N 1
ATOM 1729 C CA . MET B 1 98 ? 7.977 21.266 11.156 1 91.06 98 MET B CA 1
ATOM 1730 C C . MET B 1 98 ? 7.953 22.75 11.492 1 91.06 98 MET B C 1
ATOM 1732 O O . MET B 1 98 ? 8.977 23.422 11.398 1 91.06 98 MET B O 1
ATOM 1736 N N . ALA B 1 99 ? 6.855 23.234 11.914 1 89.5 99 ALA B N 1
ATOM 1737 C CA . ALA B 1 99 ? 6.723 24.641 12.297 1 89.5 99 ALA B CA 1
ATOM 1738 C C . ALA B 1 99 ? 7.504 24.938 13.57 1 89.5 99 ALA B C 1
ATOM 1740 O O . ALA B 1 99 ? 8.117 26 13.695 1 89.5 99 ALA B O 1
ATOM 1741 N N . ALA B 1 100 ? 7.531 24 14.406 1 87.88 100 ALA B N 1
ATOM 1742 C CA . ALA B 1 100 ? 8.234 24.172 15.672 1 87.88 100 ALA B CA 1
ATOM 1743 C C . ALA B 1 100 ? 9.75 24.188 15.469 1 87.88 100 ALA B C 1
ATOM 1745 O O . ALA B 1 100 ? 10.469 24.891 16.188 1 87.88 100 ALA B O 1
ATOM 1746 N N . ARG B 1 101 ? 10.266 23.547 14.648 1 83.94 101 ARG B N 1
ATOM 1747 C CA . ARG B 1 101 ? 11.703 23.484 14.391 1 83.94 101 ARG B CA 1
ATOM 1748 C C . ARG B 1 101 ? 12.188 24.719 13.656 1 83.94 101 ARG B C 1
ATOM 1750 O O . ARG B 1 101 ? 13.328 25.156 13.844 1 83.94 101 ARG B O 1
ATOM 1757 N N . ARG B 1 102 ? 11.414 25.219 12.797 1 78.5 102 ARG B N 1
ATOM 1758 C CA . ARG B 1 102 ? 11.773 26.453 12.094 1 78.5 102 ARG B CA 1
ATOM 1759 C C . ARG B 1 102 ? 11.852 27.625 13.062 1 78.5 102 ARG B C 1
ATOM 1761 O O . ARG B 1 102 ? 12.672 28.531 12.891 1 78.5 102 ARG B O 1
ATOM 1768 N N . SER B 1 103 ? 11.023 27.609 14.016 1 74.06 103 SER B N 1
ATOM 1769 C CA . SER B 1 103 ? 11.008 28.703 15 1 74.06 103 SER B CA 1
ATOM 1770 C C . SER B 1 103 ? 12.234 28.641 15.906 1 74.06 103 SER B C 1
ATOM 1772 O O . SER B 1 103 ? 12.711 29.672 16.391 1 74.06 103 SER B O 1
ATOM 1774 N N . VAL B 1 104 ? 12.68 27.469 16.094 1 65 104 VAL B N 1
ATOM 1775 C CA . VAL B 1 104 ? 13.836 27.359 16.984 1 65 104 VAL B CA 1
ATOM 1776 C C . VAL B 1 104 ? 15.109 27.75 16.234 1 65 104 VAL B C 1
ATOM 1778 O O . VAL B 1 104 ? 16.047 28.281 16.828 1 65 104 VAL B O 1
ATOM 1781 N N . SER B 1 105 ? 15.203 27.484 14.992 1 59.88 105 SER B N 1
ATOM 1782 C CA . SER B 1 105 ? 16.422 27.828 14.258 1 59.88 105 SER B CA 1
ATOM 1783 C C . SER B 1 105 ? 16.5 29.328 14.016 1 59.88 105 SER B C 1
ATOM 1785 O O . SER B 1 105 ? 17.469 29.812 13.422 1 59.88 105 SER B O 1
ATOM 1787 N N . THR B 1 106 ? 15.492 30.109 14.078 1 53.75 106 THR B N 1
ATOM 1788 C CA . THR B 1 106 ? 15.641 31.547 13.969 1 53.75 106 THR B CA 1
ATOM 1789 C C . THR B 1 106 ? 16.141 32.156 15.281 1 53.75 106 THR B C 1
ATOM 1791 O O . THR B 1 106 ? 15.445 32.094 16.297 1 53.75 106 THR B O 1
ATOM 1794 N N . PRO B 1 107 ? 17.484 32.125 15.383 1 53.97 107 PRO B N 1
ATOM 1795 C CA . PRO B 1 107 ? 18 32.844 16.547 1 53.97 107 PRO B CA 1
ATOM 1796 C C . PRO B 1 107 ? 17.328 34.219 16.734 1 53.97 107 PRO B C 1
ATOM 1798 O O . PRO B 1 107 ? 16.922 34.844 15.758 1 53.97 107 PRO B O 1
ATOM 1801 N N . CYS B 1 108 ? 16.656 34.375 17.812 1 40.91 108 CYS B N 1
ATOM 1802 C CA . CYS B 1 108 ? 16.344 35.75 18.156 1 40.91 108 CYS B CA 1
ATOM 1803 C C . CYS B 1 108 ? 17.578 36.625 17.984 1 40.91 108 CYS B C 1
ATOM 1805 O O . CYS B 1 108 ? 18.688 36.219 18.281 1 40.91 108 CYS B O 1
#

InterPro domains:
  IPR003309 SCAN domain [PF02023] (16-101)
  IPR003309 SCAN domain [PS50804] (19-97)
  IPR003309 SCAN domain [SM00431] (15-107)
  IPR038269 SCAN domain superfamily [G3DSA:1.10.4020.10] (9-104)

Radius of gyration: 20.43 Å; Cα contacts (8 Å, |Δi|>4): 170; chains: 2; bounding box: 48×69×52 Å

Solvent-accessible surface area (backbone atoms only — not comparable to full-atom values): 12251 Å² total; per-residue (Å²): 135,77,64,72,62,57,61,73,56,69,67,55,65,72,28,56,65,34,42,52,59,48,69,45,81,74,77,61,89,87,55,47,46,55,54,49,45,50,50,41,48,52,27,42,44,61,34,66,37,56,92,82,43,51,56,66,53,52,50,34,50,53,44,30,54,51,51,48,69,62,41,55,69,68,55,30,51,54,39,58,74,68,61,57,91,42,34,67,51,38,17,53,49,40,41,52,54,54,53,52,52,56,59,63,68,50,73,127,133,75,64,71,63,54,60,71,57,66,66,55,64,74,28,57,66,34,42,51,59,48,70,45,82,72,76,62,90,88,56,47,46,56,54,49,45,52,49,41,48,53,27,44,44,63,33,65,37,57,92,82,45,52,57,68,54,53,52,34,52,54,44,30,54,50,51,47,68,62,40,56,70,69,54,30,50,55,40,59,74,66,60,57,90,41,36,67,52,39,18,53,49,39,40,52,54,55,53,55,53,56,58,63,68,51,73,127

pLDDT: mean 84.82, std 18.98, range [25.16, 98.06]

Foldseek 3Di:
DPPVVPPVVPVVVPLPVLVCVLPDPDDDVPQDPVNVVVSNVVSCCSNQVCVPDDPVQSVQVVVLVVLLVPDDPVLSVQLVVVPDSGNVRSVVSSVVVVVVVVVVPPDD/DVVVVPVVVPVVVPLPVLVCVLPDPDDDVPQDPVNVVVSNVVSCCSNQVCVPDDPVQSVQVVVLVVLLVPDDPVLSVQLVVVPDSGNVRSVVSSVVVVVVVVVVPPDD